Protein AF-A0A7S0INX7-F1 (afdb_monomer)

pLDDT: mean 72.88, std 11.23, range [47.12, 94.75]

Mean predicted aligned error: 17.01 Å

Sequence (264 aa):
QALLESMQRKNAQLEQRAQLSERQQKRAEEEVGVVSEREVAAQRRLNATLQKCAQASSLSLPPPTKGADLVEQHHILQLNYRHISAELSRKSVAIEGLTVQRDEFEAQLEALRVRLREDQKRYRTDSGRDGGGDAIAERVAHLEVQLASALAECKRMRPIAESEAAHVVRMAVSTAVQMGAMRAVLVQSVRDAAAEKRRACEFESARAAHHAELVAERHERLQVLQQLERKSNDTRDAVRHEVARRKLADESQAAAAAAAEAAA

Structure (mmCIF, N/CA/C/O backbone):
data_AF-A0A7S0INX7-F1
#
_entry.id   AF-A0A7S0INX7-F1
#
loop_
_atom_site.group_PDB
_atom_site.id
_atom_site.type_symbol
_atom_site.label_atom_id
_atom_site.label_alt_id
_atom_site.label_comp_id
_atom_site.label_asym_id
_atom_site.label_entity_id
_atom_site.label_seq_id
_atom_site.pdbx_PDB_ins_code
_atom_site.Cartn_x
_atom_site.Cartn_y
_atom_site.Cartn_z
_atom_site.occupancy
_atom_site.B_iso_or_equiv
_atom_site.auth_seq_id
_atom_site.auth_comp_id
_atom_site.auth_asym_id
_atom_site.auth_atom_id
_atom_site.pdbx_PDB_model_num
ATOM 1 N N . GLN A 1 1 ? 38.146 0.481 -71.778 1.00 71.00 1 GLN A N 1
ATOM 2 C CA . GLN A 1 1 ? 36.940 1.301 -71.516 1.00 71.00 1 GLN A CA 1
ATOM 3 C C . GLN A 1 1 ? 35.882 0.528 -70.727 1.00 71.00 1 GLN A C 1
ATOM 5 O O . GLN A 1 1 ? 35.618 0.936 -69.607 1.00 71.00 1 GLN A O 1
ATOM 10 N N . ALA A 1 2 ? 35.398 -0.635 -71.185 1.00 77.94 2 ALA A N 1
ATOM 11 C CA . ALA A 1 2 ? 34.394 -1.439 -70.458 1.00 77.94 2 ALA A CA 1
ATOM 12 C C . ALA A 1 2 ? 34.754 -1.810 -68.996 1.00 77.94 2 ALA A C 1
ATOM 14 O O . ALA A 1 2 ? 33.900 -1.768 -68.113 1.00 77.94 2 ALA A O 1
ATOM 15 N N . LEU A 1 3 ? 36.026 -2.124 -68.709 1.00 74.81 3 LEU A N 1
ATOM 16 C CA . LEU A 1 3 ? 36.494 -2.398 -67.339 1.00 74.81 3 LEU A CA 1
ATOM 17 C C . LEU A 1 3 ? 36.361 -1.166 -66.424 1.00 74.81 3 LEU A C 1
ATOM 19 O O . LEU A 1 3 ? 35.972 -1.277 -65.266 1.00 74.81 3 LEU A O 1
ATOM 23 N N . LEU A 1 4 ? 36.652 0.013 -66.970 1.00 78.00 4 LEU A N 1
ATOM 24 C CA . LEU A 1 4 ? 36.682 1.282 -66.247 1.00 78.00 4 LEU A CA 1
ATOM 25 C C . LEU A 1 4 ? 35.256 1.747 -65.918 1.00 78.00 4 LEU A C 1
ATOM 27 O O . LEU A 1 4 ? 34.976 2.124 -64.786 1.00 78.00 4 LEU A O 1
ATOM 31 N N . GLU A 1 5 ? 34.326 1.584 -66.860 1.00 81.94 5 GLU A N 1
ATOM 32 C CA . GLU A 1 5 ? 32.891 1.807 -66.638 1.00 81.94 5 GLU A CA 1
ATOM 33 C C . GLU A 1 5 ? 32.297 0.809 -65.631 1.00 81.94 5 GLU A C 1
ATOM 35 O O . GLU A 1 5 ? 31.490 1.182 -64.778 1.00 81.94 5 GLU 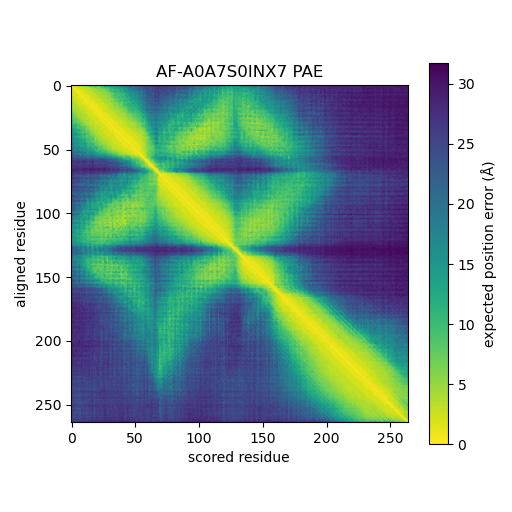A O 1
ATOM 40 N N . SER A 1 6 ? 32.720 -0.461 -65.676 1.00 79.50 6 SER A N 1
ATOM 41 C CA . SER A 1 6 ? 32.304 -1.458 -64.685 1.00 79.50 6 SER A CA 1
ATOM 42 C C . SER A 1 6 ? 32.816 -1.128 -63.282 1.00 79.50 6 SER A C 1
ATOM 44 O O . SER A 1 6 ? 32.097 -1.377 -62.313 1.00 79.50 6 SER A O 1
ATOM 46 N N . MET A 1 7 ? 34.035 -0.601 -63.153 1.00 72.38 7 MET A N 1
ATOM 47 C CA . MET A 1 7 ? 34.587 -0.169 -61.867 1.00 72.38 7 MET A CA 1
ATOM 48 C C . MET A 1 7 ? 33.880 1.080 -61.342 1.00 72.38 7 MET A C 1
ATOM 50 O O . MET A 1 7 ? 33.516 1.119 -60.172 1.00 72.38 7 MET A O 1
ATOM 54 N N . GLN A 1 8 ? 33.601 2.060 -62.203 1.00 78.00 8 GLN A N 1
ATOM 55 C CA . GLN A 1 8 ? 32.864 3.269 -61.823 1.00 78.00 8 GLN A CA 1
ATOM 56 C C . GLN A 1 8 ? 31.450 2.951 -61.319 1.00 78.00 8 GLN A C 1
ATOM 58 O O . GLN A 1 8 ? 31.030 3.480 -60.293 1.00 78.00 8 GLN A O 1
ATOM 63 N N . ARG A 1 9 ? 30.734 2.027 -61.976 1.00 79.19 9 ARG A N 1
ATOM 64 C CA . ARG A 1 9 ? 29.412 1.571 -61.508 1.00 79.19 9 ARG A CA 1
ATOM 65 C C . ARG A 1 9 ? 29.485 0.853 -60.160 1.00 79.19 9 ARG A C 1
ATOM 67 O O . ARG A 1 9 ? 28.616 1.067 -59.321 1.00 79.19 9 ARG A O 1
ATOM 74 N N . LYS A 1 10 ? 30.512 0.025 -59.938 1.00 75.19 10 LYS A N 1
ATOM 75 C CA . LYS A 1 10 ? 30.724 -0.652 -58.649 1.00 75.19 10 LYS A CA 1
ATOM 76 C C . LYS A 1 10 ? 31.057 0.336 -57.531 1.00 75.19 10 LYS A C 1
ATOM 78 O O . LYS A 1 10 ? 30.465 0.233 -56.464 1.00 75.19 10 LYS A O 1
ATOM 83 N N . ASN A 1 11 ? 31.916 1.323 -57.783 1.00 74.25 11 ASN A N 1
ATOM 84 C CA . ASN A 1 11 ? 32.237 2.357 -56.795 1.00 74.25 11 ASN A CA 1
ATOM 85 C C . ASN A 1 11 ? 31.008 3.189 -56.420 1.00 74.25 11 ASN A C 1
ATOM 87 O O . ASN A 1 11 ? 30.735 3.348 -55.236 1.00 74.25 11 ASN A O 1
ATOM 91 N N . ALA A 1 12 ? 30.204 3.616 -57.397 1.00 76.38 12 ALA A N 1
ATOM 92 C CA . ALA A 1 12 ? 28.965 4.346 -57.121 1.00 76.38 12 ALA A CA 1
ATOM 93 C C . ALA A 1 12 ? 27.967 3.517 -56.284 1.00 76.38 12 ALA A C 1
ATOM 95 O O . ALA A 1 12 ? 27.308 4.039 -55.386 1.00 76.38 12 ALA A O 1
ATOM 96 N N . GLN A 1 13 ? 27.878 2.204 -56.534 1.00 74.69 13 GLN A N 1
ATOM 97 C CA . GLN A 1 13 ? 27.057 1.294 -55.727 1.00 74.69 13 GLN A CA 1
ATOM 98 C C . GLN A 1 13 ? 27.593 1.128 -54.297 1.00 74.69 13 GLN A C 1
ATOM 100 O O . GLN A 1 13 ? 26.799 1.061 -53.356 1.00 74.69 13 GLN A O 1
ATOM 105 N N . LEU A 1 14 ? 28.914 1.064 -54.115 1.00 71.06 14 LEU A N 1
ATOM 106 C CA . LEU A 1 14 ? 29.549 0.986 -52.796 1.00 71.06 14 LEU A CA 1
ATOM 107 C C . LEU A 1 14 ? 29.365 2.287 -52.003 1.00 71.06 14 LEU A C 1
ATOM 109 O O . LEU A 1 14 ? 28.998 2.231 -50.832 1.00 71.06 14 LEU A O 1
ATOM 113 N N . GLU A 1 15 ? 29.519 3.445 -52.645 1.00 73.31 15 GLU A N 1
ATOM 114 C CA . GLU A 1 15 ? 29.267 4.757 -52.039 1.00 73.31 15 GLU A CA 1
ATOM 115 C C . GLU A 1 15 ? 27.806 4.908 -51.604 1.00 73.31 15 GLU A C 1
ATOM 117 O O . GLU A 1 15 ? 27.528 5.319 -50.476 1.00 73.31 15 GLU A O 1
ATOM 122 N N . GLN A 1 16 ? 26.855 4.504 -52.452 1.00 75.44 16 GLN A N 1
ATOM 123 C CA . GLN A 1 16 ? 25.434 4.532 -52.106 1.00 75.44 16 GLN A CA 1
ATOM 124 C C . GLN A 1 16 ? 25.118 3.614 -50.912 1.00 75.44 16 GLN A C 1
ATOM 126 O O . GLN A 1 16 ? 24.343 3.986 -50.028 1.00 75.44 16 GLN A O 1
ATOM 131 N N . ARG A 1 17 ? 25.730 2.423 -50.850 1.00 69.19 17 ARG A N 1
ATOM 132 C CA . ARG A 1 17 ? 25.579 1.491 -49.719 1.00 69.19 17 ARG A CA 1
ATOM 133 C C . ARG A 1 17 ? 26.189 2.042 -48.431 1.00 69.19 17 ARG A C 1
ATOM 135 O O . ARG A 1 17 ? 25.549 1.945 -47.385 1.00 69.19 17 ARG A O 1
ATOM 142 N N . ALA A 1 18 ? 27.366 2.659 -48.507 1.00 68.38 18 ALA A N 1
ATOM 143 C CA . ALA A 1 18 ? 28.019 3.293 -47.365 1.00 68.38 18 ALA A CA 1
ATOM 144 C C . ALA A 1 18 ? 27.163 4.434 -46.791 1.00 68.38 18 ALA A C 1
ATOM 146 O O . ALA A 1 18 ? 26.929 4.479 -45.586 1.00 68.38 18 ALA A O 1
ATOM 147 N N . GLN A 1 19 ? 26.595 5.289 -47.648 1.00 73.31 19 GLN A N 1
ATOM 148 C CA . GLN A 1 19 ? 25.714 6.381 -47.215 1.00 73.31 19 GLN A CA 1
ATOM 149 C C . GLN A 1 19 ? 24.422 5.883 -46.551 1.00 73.31 19 GLN A C 1
ATOM 151 O O . GLN A 1 19 ? 23.955 6.471 -45.573 1.00 73.31 19 GLN A O 1
ATOM 156 N N . LEU A 1 20 ? 23.817 4.807 -47.066 1.00 73.44 20 LEU A N 1
ATOM 157 C CA . LEU A 1 20 ? 22.627 4.207 -46.455 1.00 73.44 20 LEU A CA 1
ATOM 158 C C . LEU A 1 20 ? 22.948 3.576 -45.095 1.00 73.44 20 LEU A C 1
ATOM 160 O O . LEU A 1 20 ? 22.188 3.779 -44.149 1.00 73.44 20 LEU A O 1
ATOM 164 N N . SER A 1 21 ? 24.086 2.886 -44.989 1.00 66.69 21 SER A N 1
ATOM 165 C CA . SER A 1 21 ? 24.589 2.328 -43.730 1.00 66.69 21 SER A CA 1
ATOM 166 C C . SER A 1 21 ? 24.827 3.415 -42.688 1.00 66.69 21 SER A C 1
ATOM 168 O O . SER A 1 21 ? 24.361 3.303 -41.560 1.00 66.69 21 SER A O 1
ATOM 170 N N . GLU A 1 22 ? 25.493 4.506 -43.068 1.00 68.88 22 GLU A N 1
ATOM 171 C CA . GLU A 1 22 ? 25.785 5.611 -42.156 1.00 68.88 22 GLU A CA 1
ATOM 172 C C . GLU A 1 22 ? 24.499 6.278 -41.639 1.00 68.88 22 GLU A C 1
ATOM 174 O O . GLU A 1 22 ? 24.391 6.618 -40.462 1.00 68.88 22 GLU A O 1
ATOM 179 N N . ARG A 1 23 ? 23.480 6.419 -42.499 1.00 75.69 23 ARG A N 1
ATOM 180 C CA . ARG A 1 23 ? 22.162 6.942 -42.102 1.00 75.69 23 ARG A CA 1
ATOM 181 C C . ARG A 1 23 ? 21.414 6.000 -41.163 1.00 75.69 23 ARG A C 1
ATOM 183 O O . ARG A 1 23 ? 20.772 6.474 -40.231 1.00 75.69 23 ARG A O 1
ATOM 190 N N . GLN A 1 24 ? 21.455 4.692 -41.412 1.00 70.50 24 GLN A N 1
ATOM 191 C CA . GLN A 1 24 ? 20.821 3.699 -40.538 1.00 70.50 24 GLN A CA 1
ATOM 192 C C . GLN A 1 24 ? 21.513 3.637 -39.174 1.00 70.50 24 GLN A C 1
ATOM 194 O O . GLN A 1 24 ? 20.839 3.566 -38.151 1.00 70.50 24 GLN A O 1
ATOM 199 N N . GLN A 1 25 ? 22.837 3.762 -39.154 1.00 66.50 25 GLN A N 1
ATOM 200 C CA . GLN A 1 25 ? 23.627 3.760 -37.931 1.00 66.50 25 GLN A CA 1
ATOM 201 C C . GLN A 1 25 ? 23.420 5.029 -37.098 1.00 66.50 25 GLN A C 1
ATOM 203 O O . GLN A 1 25 ? 23.188 4.916 -35.903 1.00 66.50 25 GLN A O 1
ATOM 208 N N . LYS A 1 26 ? 23.386 6.220 -37.716 1.00 72.56 26 LYS A N 1
ATOM 209 C CA . LYS A 1 26 ? 23.029 7.477 -37.024 1.00 72.56 26 LYS A CA 1
ATOM 210 C C . LYS A 1 26 ? 21.642 7.411 -36.378 1.00 72.56 26 LYS A C 1
ATOM 212 O O . LYS A 1 26 ? 21.471 7.837 -35.244 1.00 72.56 26 LYS A O 1
ATOM 217 N N . ARG A 1 27 ? 20.665 6.809 -37.065 1.00 74.12 27 ARG A N 1
ATOM 218 C CA . ARG A 1 27 ? 19.327 6.580 -36.493 1.00 74.12 27 ARG A CA 1
ATOM 219 C C . ARG A 1 27 ? 19.364 5.630 -35.297 1.00 74.12 27 ARG A C 1
ATOM 221 O O . ARG A 1 27 ? 18.661 5.873 -34.328 1.00 74.12 27 ARG A O 1
ATOM 228 N N . ALA A 1 28 ? 20.184 4.580 -35.349 1.00 66.06 28 ALA A N 1
ATOM 229 C CA . ALA A 1 28 ? 20.361 3.665 -34.224 1.00 66.06 28 ALA A CA 1
ATOM 230 C C . ALA A 1 28 ? 21.081 4.334 -33.035 1.00 66.06 28 ALA A C 1
ATOM 232 O O . ALA A 1 28 ? 20.691 4.104 -31.896 1.00 66.06 28 ALA A O 1
ATOM 233 N N . GLU A 1 29 ? 22.082 5.189 -33.289 1.00 67.00 29 GLU A N 1
ATOM 234 C CA . GLU A 1 29 ? 22.748 6.023 -32.270 1.00 67.00 29 GLU A CA 1
ATOM 235 C C . GLU A 1 29 ? 21.728 6.927 -31.550 1.00 67.00 29 GLU A C 1
ATOM 237 O O . GLU A 1 29 ? 21.664 6.939 -30.319 1.00 67.00 29 GLU A O 1
ATOM 242 N N . GLU A 1 30 ? 20.880 7.625 -32.310 1.00 74.38 30 GLU A N 1
ATOM 243 C CA . GLU A 1 30 ? 19.810 8.478 -31.775 1.00 74.38 30 GLU A CA 1
ATOM 244 C C . GLU A 1 30 ? 18.761 7.672 -30.986 1.00 74.38 30 GLU A C 1
ATOM 246 O O . GLU A 1 30 ? 18.362 8.073 -29.893 1.00 74.38 30 GLU A O 1
ATOM 251 N N . GLU A 1 31 ? 18.331 6.518 -31.503 1.00 72.50 31 GLU A N 1
ATOM 252 C CA . GLU A 1 31 ? 17.320 5.665 -30.868 1.00 72.50 31 GLU A CA 1
ATOM 253 C C . GLU A 1 31 ? 17.818 5.076 -29.538 1.00 72.50 31 GLU A C 1
ATOM 255 O O . GLU A 1 31 ? 17.106 5.128 -28.533 1.00 72.50 31 GLU A O 1
ATOM 260 N N . VAL A 1 32 ? 19.067 4.598 -29.493 1.00 71.31 32 VAL A N 1
ATOM 261 C CA . VAL A 1 32 ? 19.701 4.107 -28.258 1.00 71.31 32 VAL A CA 1
ATOM 262 C C . VAL A 1 32 ? 19.826 5.225 -27.227 1.00 71.31 32 VAL A C 1
ATOM 264 O O . VAL A 1 32 ? 19.484 5.011 -26.062 1.00 71.31 32 VAL A O 1
ATOM 267 N N . GLY A 1 33 ? 20.259 6.421 -27.642 1.00 69.25 33 GLY A N 1
ATOM 268 C CA . GLY A 1 33 ? 20.351 7.582 -26.755 1.00 69.25 33 GLY A CA 1
ATOM 269 C C . GLY A 1 33 ? 19.004 7.932 -26.120 1.00 69.25 33 GLY A C 1
ATOM 270 O O . GLY A 1 33 ? 18.897 8.022 -24.897 1.00 69.25 33 GLY A O 1
ATOM 271 N N . VAL A 1 34 ? 17.947 8.026 -26.933 1.00 76.81 34 VAL A N 1
ATOM 272 C CA . VAL A 1 34 ? 16.595 8.369 -26.462 1.00 76.81 34 VAL A CA 1
ATOM 273 C C . VAL A 1 34 ? 16.029 7.315 -25.506 1.00 76.81 34 VAL A C 1
ATOM 275 O O . VAL A 1 34 ? 15.436 7.672 -24.486 1.00 76.81 34 VAL A O 1
ATOM 278 N N . VAL A 1 35 ? 16.178 6.021 -25.809 1.00 68.25 35 VAL A N 1
ATOM 279 C CA . VAL A 1 35 ? 15.659 4.945 -24.942 1.00 68.25 35 VAL A CA 1
ATOM 280 C C . VAL A 1 35 ? 16.455 4.870 -23.636 1.00 68.25 35 VAL A C 1
ATOM 282 O O . VAL A 1 35 ? 15.857 4.750 -22.567 1.00 68.25 35 VAL A O 1
ATOM 285 N N . SER A 1 36 ? 17.779 5.032 -23.698 1.00 69.56 36 SER A N 1
ATOM 286 C CA . SER A 1 36 ? 18.646 5.069 -22.515 1.00 69.56 36 SER A CA 1
ATOM 287 C C . SER A 1 36 ? 18.288 6.229 -21.581 1.00 69.56 36 SER A C 1
ATOM 289 O O . SER A 1 36 ? 18.169 6.037 -20.373 1.00 69.56 36 SER A O 1
ATOM 291 N N . GLU A 1 37 ? 18.074 7.436 -22.109 1.00 74.44 37 GLU A N 1
ATOM 292 C CA . GLU A 1 37 ? 17.673 8.592 -21.297 1.00 74.44 37 GLU A CA 1
ATOM 293 C C . GLU A 1 37 ? 16.310 8.388 -20.623 1.00 74.44 37 GLU A C 1
ATOM 295 O O . GLU A 1 37 ? 16.117 8.769 -19.464 1.00 74.44 37 GLU A O 1
ATOM 300 N N . ARG A 1 38 ? 15.359 7.768 -21.334 1.00 74.25 38 ARG A N 1
ATOM 301 C CA . ARG A 1 38 ? 14.017 7.475 -20.811 1.00 74.25 38 ARG A CA 1
ATOM 302 C C . ARG A 1 38 ? 14.040 6.434 -19.701 1.00 74.25 38 ARG A C 1
ATOM 304 O O . ARG A 1 38 ? 13.359 6.637 -18.697 1.00 74.25 38 ARG A O 1
ATOM 311 N N . GLU A 1 39 ? 14.830 5.375 -19.851 1.00 73.06 39 GLU A N 1
ATOM 312 C CA . GLU A 1 39 ? 15.013 4.361 -18.809 1.00 73.06 39 GLU A CA 1
ATOM 313 C C . GLU A 1 39 ? 15.623 4.991 -17.556 1.00 73.06 39 GLU A C 1
ATOM 315 O O . GLU A 1 39 ? 15.028 4.918 -16.480 1.00 73.06 39 GLU A O 1
ATOM 320 N N . VAL A 1 40 ? 16.730 5.727 -17.710 1.00 71.56 40 VAL A N 1
ATOM 321 C CA . VAL A 1 40 ? 17.418 6.366 -16.582 1.00 71.56 40 VAL A CA 1
ATOM 322 C C . VAL A 1 40 ? 16.483 7.350 -15.877 1.00 71.56 40 VAL A C 1
ATOM 324 O O . VAL A 1 40 ? 16.450 7.423 -14.645 1.00 71.56 40 VAL A O 1
ATOM 327 N N . ALA A 1 41 ? 15.676 8.101 -16.631 1.00 73.94 41 ALA A N 1
ATOM 328 C CA . ALA A 1 41 ? 14.665 8.989 -16.068 1.00 73.94 41 ALA A CA 1
ATOM 329 C C . ALA A 1 41 ? 13.555 8.226 -15.320 1.00 73.94 41 ALA A C 1
ATOM 331 O O . ALA A 1 41 ? 13.157 8.658 -14.233 1.00 73.94 41 ALA A O 1
ATOM 332 N N . ALA A 1 42 ? 13.065 7.105 -15.858 1.00 69.81 42 ALA A N 1
ATOM 333 C CA . ALA A 1 42 ? 12.071 6.252 -15.205 1.00 69.81 42 ALA A CA 1
ATOM 334 C C . ALA A 1 42 ? 12.624 5.643 -13.907 1.00 69.81 42 ALA A C 1
ATOM 336 O O . ALA A 1 42 ? 11.985 5.746 -12.857 1.00 69.81 42 ALA A O 1
ATOM 337 N N . GLN A 1 43 ? 13.854 5.131 -13.933 1.00 72.69 43 GLN A N 1
ATOM 338 C CA . GLN A 1 43 ? 14.529 4.564 -12.770 1.00 72.69 43 GLN A CA 1
ATOM 339 C C . GLN A 1 43 ? 14.812 5.622 -11.689 1.00 72.69 43 GLN A C 1
ATOM 341 O O . GLN A 1 43 ? 14.617 5.369 -10.498 1.00 72.69 43 GLN A O 1
ATOM 346 N N . ARG A 1 44 ? 15.202 6.848 -12.070 1.00 76.19 44 ARG A N 1
ATOM 347 C CA . ARG A 1 44 ? 15.344 7.973 -11.124 1.00 76.19 44 ARG A CA 1
ATOM 348 C C . ARG A 1 44 ? 14.013 8.342 -10.469 1.00 76.19 44 ARG A C 1
ATOM 350 O O . ARG A 1 44 ? 13.976 8.590 -9.264 1.00 76.19 44 ARG A O 1
ATOM 357 N N . ARG A 1 45 ? 12.915 8.366 -11.233 1.00 78.00 45 ARG A N 1
ATOM 358 C CA . ARG A 1 45 ? 11.563 8.620 -10.699 1.00 78.00 45 ARG A CA 1
ATOM 359 C C . ARG A 1 45 ? 11.108 7.511 -9.756 1.00 78.00 45 ARG A C 1
ATOM 361 O O . ARG A 1 45 ? 10.511 7.821 -8.725 1.00 78.00 45 ARG A O 1
ATOM 368 N N . LEU A 1 46 ? 11.414 6.254 -10.078 1.00 71.81 46 LEU A N 1
ATOM 369 C CA . LEU A 1 46 ? 11.145 5.105 -9.216 1.00 71.81 46 LEU A CA 1
ATOM 370 C C . LEU A 1 46 ? 11.869 5.254 -7.874 1.00 71.81 46 LEU A C 1
ATOM 372 O O . LEU A 1 46 ? 11.211 5.277 -6.837 1.00 71.81 46 LEU A O 1
ATOM 376 N N . ASN A 1 47 ? 13.183 5.489 -7.891 1.00 70.69 47 ASN A N 1
ATOM 377 C CA . ASN A 1 47 ? 13.975 5.684 -6.671 1.00 70.69 47 ASN A CA 1
ATOM 378 C C . ASN A 1 47 ? 13.496 6.895 -5.854 1.00 70.69 47 ASN A C 1
ATOM 380 O O . ASN A 1 47 ? 13.325 6.801 -4.645 1.00 70.69 47 ASN A O 1
ATOM 384 N N . ALA A 1 48 ? 13.199 8.031 -6.493 1.00 74.81 48 ALA A N 1
ATOM 385 C CA . ALA A 1 48 ? 12.666 9.197 -5.785 1.00 74.81 48 ALA A CA 1
ATOM 386 C C . ALA A 1 48 ? 11.291 8.919 -5.146 1.00 74.81 48 ALA A C 1
ATOM 388 O O . ALA A 1 48 ? 10.974 9.443 -4.076 1.00 74.81 48 ALA A O 1
ATOM 389 N N . THR A 1 49 ? 10.457 8.104 -5.796 1.00 71.31 49 THR A N 1
ATOM 390 C CA . THR A 1 49 ? 9.154 7.691 -5.257 1.00 71.31 49 THR A CA 1
ATOM 391 C C . THR A 1 49 ? 9.342 6.772 -4.059 1.00 71.31 49 THR A C 1
ATOM 393 O O . THR A 1 49 ? 8.716 6.997 -3.024 1.00 71.31 49 THR A O 1
ATOM 396 N N . LEU A 1 50 ? 10.243 5.799 -4.158 1.00 66.19 50 LEU A N 1
ATOM 397 C CA . LEU A 1 50 ? 10.572 4.870 -3.083 1.00 66.19 50 LEU A CA 1
ATOM 398 C C . LEU A 1 50 ? 11.189 5.577 -1.865 1.00 66.19 50 LEU A C 1
ATOM 400 O O . LEU A 1 50 ? 10.712 5.373 -0.748 1.00 66.19 50 LEU A O 1
ATOM 404 N N . GLN A 1 51 ? 12.105 6.527 -2.064 1.00 67.25 51 GLN A N 1
ATOM 405 C CA . GLN A 1 51 ? 12.630 7.378 -0.989 1.00 67.25 51 GLN A CA 1
ATOM 406 C C . GLN A 1 51 ? 11.540 8.199 -0.295 1.00 67.25 51 GLN A C 1
ATOM 408 O O . GLN A 1 51 ? 11.512 8.285 0.932 1.00 67.25 51 GLN A O 1
ATOM 413 N N . LYS A 1 52 ? 10.594 8.773 -1.049 1.00 66.94 52 LYS A N 1
ATOM 414 C CA . LYS A 1 52 ? 9.437 9.471 -0.461 1.00 66.94 52 LYS A CA 1
ATOM 415 C C . LYS A 1 52 ? 8.538 8.520 0.328 1.00 66.94 52 LYS A C 1
ATOM 417 O O . LYS A 1 52 ? 7.946 8.941 1.319 1.00 66.94 52 LYS A O 1
ATOM 422 N N . CYS A 1 53 ? 8.418 7.260 -0.091 1.00 63.25 53 CYS A N 1
ATOM 423 C CA . CYS A 1 53 ? 7.708 6.240 0.682 1.00 63.25 53 CYS A CA 1
ATOM 424 C C . CYS A 1 53 ? 8.444 5.938 1.993 1.00 63.25 53 CYS A C 1
ATOM 426 O O . CYS A 1 53 ? 7.812 5.922 3.046 1.00 63.25 53 CYS A O 1
ATOM 428 N N . ALA A 1 54 ? 9.770 5.780 1.948 1.00 60.31 54 ALA A N 1
ATOM 429 C CA . ALA A 1 54 ? 10.598 5.558 3.131 1.00 60.31 54 ALA A CA 1
ATOM 430 C C . ALA A 1 54 ? 10.540 6.749 4.112 1.00 60.31 54 ALA A C 1
ATOM 432 O O . ALA A 1 54 ? 10.345 6.562 5.310 1.00 60.31 54 ALA A O 1
ATOM 433 N N . GLN A 1 55 ? 10.598 7.990 3.626 1.00 62.94 55 GLN A N 1
ATOM 434 C CA . GLN A 1 55 ? 10.469 9.182 4.474 1.00 62.94 55 GLN A CA 1
ATOM 435 C C . GLN A 1 55 ? 9.075 9.307 5.094 1.00 62.94 55 GLN A C 1
ATOM 437 O O . GLN A 1 55 ? 8.956 9.539 6.297 1.00 62.94 55 GLN A O 1
ATOM 442 N N . ALA A 1 56 ? 8.016 9.085 4.311 1.00 57.00 56 ALA A N 1
ATOM 443 C CA . ALA A 1 56 ? 6.653 9.066 4.837 1.00 57.00 56 ALA A CA 1
ATOM 444 C C . ALA A 1 56 ? 6.459 7.968 5.896 1.00 57.00 56 ALA A C 1
ATOM 446 O O . ALA A 1 56 ? 5.670 8.135 6.818 1.00 57.00 56 ALA A O 1
ATOM 447 N N . SER A 1 57 ? 7.215 6.872 5.796 1.00 52.06 57 SER A N 1
ATOM 448 C CA . SER A 1 57 ? 7.187 5.780 6.768 1.00 52.06 57 SER A CA 1
ATOM 449 C C . SER A 1 57 ? 7.893 6.101 8.094 1.00 52.06 57 SER A C 1
ATOM 451 O O . SER A 1 57 ? 7.599 5.480 9.110 1.00 52.06 57 SER A O 1
ATOM 453 N N . SER A 1 58 ? 8.760 7.119 8.111 1.00 52.03 58 SER A N 1
ATOM 454 C CA . SER A 1 58 ? 9.425 7.617 9.325 1.00 52.03 58 SER A CA 1
ATOM 455 C C . SER A 1 58 ? 8.605 8.653 10.108 1.00 52.03 58 SER A C 1
ATOM 457 O O . SER A 1 58 ? 8.967 9.005 11.230 1.00 52.03 58 SER A O 1
ATOM 459 N N . LEU A 1 59 ? 7.487 9.130 9.544 1.00 51.78 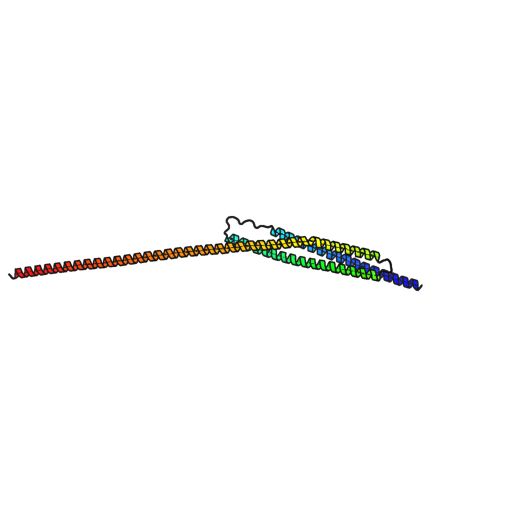59 LEU A N 1
ATOM 460 C CA . LEU A 1 59 ? 6.554 10.018 10.236 1.00 51.78 59 LEU A CA 1
ATOM 461 C C . LEU A 1 59 ? 5.791 9.220 11.300 1.00 51.78 59 LEU A C 1
ATOM 463 O O . LEU A 1 59 ? 4.727 8.658 11.042 1.00 51.78 59 LEU A O 1
ATOM 467 N N . SER A 1 60 ? 6.335 9.166 12.517 1.00 51.78 60 SER A N 1
ATOM 468 C CA . SER A 1 60 ? 5.581 8.684 13.671 1.00 51.78 60 SER A CA 1
ATOM 469 C C . SER A 1 60 ? 4.493 9.696 14.011 1.00 51.78 60 SER A C 1
ATOM 471 O O . SER A 1 60 ? 4.774 10.892 14.130 1.00 51.78 60 SER A O 1
ATOM 473 N N . LEU A 1 61 ? 3.267 9.224 14.222 1.00 56.69 61 LEU A N 1
ATOM 474 C CA . LEU A 1 61 ? 2.230 10.067 14.803 1.00 56.69 61 LEU A CA 1
ATOM 475 C C . LEU A 1 61 ? 2.698 10.556 16.185 1.00 56.69 61 LEU A C 1
ATOM 477 O O . LEU A 1 61 ? 3.245 9.752 16.948 1.00 56.69 61 LEU A O 1
ATOM 481 N N . PRO A 1 62 ? 2.508 11.845 16.517 1.00 57.00 62 PRO A N 1
ATOM 482 C CA . PRO A 1 62 ? 2.794 12.330 17.857 1.00 57.00 62 PRO A CA 1
ATOM 483 C C . PRO A 1 62 ? 1.989 11.509 18.878 1.00 57.00 62 PRO A C 1
ATOM 485 O O . PRO A 1 62 ? 0.857 11.106 18.582 1.00 57.00 62 PRO A O 1
ATOM 488 N N . PRO A 1 63 ? 2.561 11.229 20.063 1.00 56.34 63 PRO A N 1
ATOM 489 C CA . PRO A 1 63 ? 1.866 10.466 21.088 1.00 56.34 63 PRO A CA 1
ATOM 490 C C . PRO A 1 63 ? 0.540 11.155 21.444 1.00 56.34 63 PRO A C 1
ATOM 492 O O . PRO A 1 63 ? 0.479 12.390 21.439 1.00 56.34 63 PRO A O 1
ATOM 495 N N . PRO A 1 64 ? -0.522 10.385 21.749 1.00 58.16 64 PRO A N 1
ATOM 496 C CA . PRO A 1 64 ? -1.812 10.961 22.093 1.00 58.16 64 PRO A CA 1
ATOM 497 C C . PRO A 1 64 ? -1.657 11.905 23.288 1.00 58.16 64 PRO A C 1
ATOM 499 O O . PRO A 1 64 ? -1.007 11.583 24.288 1.00 58.16 64 PRO A O 1
ATOM 502 N N . THR A 1 65 ? -2.232 13.100 23.170 1.00 57.66 65 THR A N 1
ATOM 503 C CA . THR A 1 65 ? -2.214 14.107 24.227 1.00 57.66 65 THR A CA 1
ATOM 504 C C . THR A 1 65 ? -2.977 13.583 25.445 1.00 57.66 65 THR A C 1
ATOM 506 O O . THR A 1 65 ? -4.101 13.088 25.339 1.00 57.66 65 THR A O 1
ATOM 509 N N . LYS A 1 66 ? -2.359 13.676 26.630 1.00 47.12 66 LYS A N 1
ATOM 510 C CA . LYS A 1 66 ? -3.013 13.351 27.907 1.00 47.12 66 LYS A CA 1
ATOM 511 C C . LYS A 1 66 ? -4.239 14.258 28.070 1.00 47.12 66 LYS A C 1
ATOM 513 O O . LYS A 1 66 ? -4.070 15.450 28.303 1.00 47.12 66 LYS A O 1
ATOM 518 N N . GLY A 1 67 ? -5.442 13.703 27.928 1.00 55.28 67 GLY A N 1
ATOM 519 C CA . GLY A 1 67 ? -6.704 14.427 28.135 1.00 55.28 67 GLY A CA 1
ATOM 520 C C . GLY A 1 67 ? -7.806 14.161 27.106 1.00 55.28 67 GLY A C 1
ATOM 521 O O . GLY A 1 67 ? -8.954 14.462 27.405 1.00 55.28 67 GLY A O 1
ATOM 522 N N . ALA A 1 68 ? -7.499 13.585 25.938 1.00 57.47 68 ALA A N 1
ATOM 523 C CA . ALA A 1 68 ? -8.529 13.195 24.968 1.00 57.47 68 ALA A CA 1
ATOM 524 C C . ALA A 1 68 ? -9.210 11.879 25.381 1.00 57.47 68 ALA A C 1
ATOM 526 O O . ALA A 1 68 ? -8.517 10.942 25.794 1.00 57.47 68 ALA A O 1
ATOM 527 N N . ASP A 1 69 ? -10.536 11.805 25.236 1.00 73.75 69 ASP A N 1
ATOM 528 C CA . ASP A 1 69 ? -11.313 10.583 25.468 1.00 73.75 69 ASP A CA 1
ATOM 529 C C . ASP A 1 69 ? -10.780 9.442 24.576 1.00 73.75 69 ASP A C 1
ATOM 531 O O . ASP A 1 69 ? -10.360 9.657 23.435 1.00 73.75 69 ASP A O 1
ATOM 535 N N . LEU A 1 70 ? -10.792 8.206 25.082 1.00 67.69 70 LEU A N 1
ATOM 536 C CA . LEU A 1 70 ? -10.377 7.003 24.348 1.00 67.69 70 LEU A CA 1
ATOM 537 C C . LEU A 1 70 ? -11.117 6.877 23.007 1.00 67.69 70 LEU A C 1
ATOM 539 O O . LEU A 1 70 ? -10.550 6.396 22.023 1.00 67.69 70 LEU A O 1
ATOM 543 N N . VAL A 1 71 ? -12.367 7.345 22.956 1.00 67.25 71 VAL A N 1
ATOM 544 C CA . VAL A 1 71 ? -13.190 7.380 21.742 1.00 67.25 71 VAL A CA 1
ATOM 545 C C . VAL A 1 71 ? -12.643 8.375 20.712 1.00 67.25 71 VAL A C 1
ATOM 547 O O . VAL A 1 71 ? -12.511 8.024 19.537 1.00 67.25 71 VAL A O 1
ATOM 550 N N . GLU A 1 72 ? -12.260 9.583 21.132 1.00 69.12 72 GLU A N 1
ATOM 551 C CA . GLU A 1 72 ? -11.647 10.589 20.253 1.00 69.12 72 GLU A CA 1
ATOM 552 C C . GLU A 1 72 ? -10.283 10.130 19.735 1.00 69.12 72 GLU A C 1
ATOM 554 O O . GLU A 1 72 ? -10.012 10.218 18.534 1.00 69.12 72 GLU A O 1
ATOM 559 N N . GLN A 1 73 ? -9.445 9.563 20.608 1.00 67.31 73 GLN A N 1
ATOM 560 C CA . GLN A 1 73 ? -8.148 9.012 20.208 1.00 67.31 73 GLN A CA 1
ATOM 561 C C . GLN A 1 73 ? -8.315 7.888 19.179 1.00 67.31 73 GLN A C 1
ATOM 563 O O . GLN A 1 73 ? -7.584 7.837 18.187 1.00 67.31 73 GLN A O 1
ATOM 568 N N . HIS A 1 74 ? -9.312 7.017 19.366 1.00 68.31 74 HIS A N 1
ATOM 569 C CA . HIS A 1 74 ? -9.632 5.966 18.406 1.00 68.31 74 HIS A CA 1
ATOM 570 C C . HIS A 1 74 ? -10.091 6.532 17.056 1.00 68.31 74 HIS A C 1
ATOM 572 O O . HIS A 1 74 ? -9.662 6.045 16.007 1.00 68.31 74 HIS A O 1
ATOM 578 N N . HIS A 1 75 ? -10.926 7.573 17.065 1.00 71.62 75 HIS A N 1
ATOM 579 C CA . HIS A 1 75 ? -11.413 8.218 15.847 1.00 71.62 75 HIS A CA 1
ATOM 580 C C . HIS A 1 75 ? -10.280 8.871 15.040 1.00 71.62 75 HIS A C 1
ATOM 582 O O . HIS A 1 75 ? -10.158 8.626 13.837 1.00 71.62 75 HIS A O 1
ATOM 588 N N . ILE A 1 76 ? -9.399 9.625 15.706 1.00 67.81 76 ILE A N 1
ATOM 589 C CA . ILE A 1 76 ? -8.223 10.252 15.082 1.00 67.81 76 ILE A CA 1
ATOM 590 C C . ILE A 1 76 ? -7.315 9.187 14.457 1.00 67.81 76 ILE A C 1
ATOM 592 O O . ILE A 1 76 ? -6.880 9.326 13.311 1.00 67.81 76 ILE A O 1
ATOM 596 N N . LEU A 1 77 ? -7.068 8.081 15.163 1.00 68.56 77 LEU A N 1
ATOM 597 C CA . LEU A 1 77 ? -6.241 7.002 14.629 1.00 68.56 77 LEU A CA 1
ATOM 598 C C . LEU A 1 77 ? -6.878 6.311 13.417 1.00 68.56 77 LEU A C 1
ATOM 600 O O . LEU A 1 77 ? -6.171 5.979 12.466 1.00 68.56 77 LEU A O 1
ATOM 604 N N . GLN A 1 78 ? -8.201 6.118 13.408 1.00 68.38 78 GLN A N 1
ATOM 605 C CA . GLN A 1 78 ? -8.900 5.574 12.241 1.00 68.38 78 GLN A CA 1
ATOM 606 C C . GLN A 1 78 ? -8.766 6.480 11.011 1.00 68.38 78 GLN A C 1
ATOM 608 O O . GLN A 1 78 ? -8.564 5.973 9.904 1.00 68.38 78 GLN A O 1
ATOM 613 N N . LEU A 1 79 ? -8.869 7.801 11.187 1.00 71.31 79 LEU A N 1
ATOM 614 C CA . LEU A 1 79 ? -8.684 8.768 10.102 1.00 71.31 79 LEU A CA 1
ATOM 615 C C . LEU A 1 79 ? -7.250 8.732 9.565 1.00 71.31 79 LEU A C 1
ATOM 617 O O . LEU A 1 79 ? -7.055 8.598 8.355 1.00 71.31 79 LEU A O 1
ATOM 621 N N . ASN A 1 80 ? -6.260 8.751 10.459 1.00 66.62 80 ASN A N 1
ATOM 622 C CA . ASN A 1 80 ? -4.849 8.645 10.087 1.00 66.62 80 ASN A CA 1
ATOM 623 C C . ASN A 1 80 ? -4.558 7.336 9.347 1.00 66.62 80 ASN A C 1
ATOM 625 O O . ASN A 1 80 ? -3.879 7.343 8.324 1.00 66.62 80 ASN A O 1
ATOM 629 N N . TYR A 1 81 ? -5.130 6.219 9.800 1.00 69.31 81 TYR A N 1
ATOM 630 C CA . TYR A 1 81 ? -4.998 4.933 9.123 1.00 69.31 81 TYR A CA 1
ATOM 631 C C . TYR A 1 81 ? -5.589 4.956 7.711 1.00 69.31 81 TYR A C 1
ATOM 633 O O . TYR A 1 81 ? -4.930 4.521 6.770 1.00 69.31 81 TYR A O 1
ATOM 641 N N . ARG A 1 82 ? -6.808 5.483 7.534 1.00 69.38 82 ARG A N 1
ATOM 642 C CA . ARG A 1 82 ? -7.425 5.600 6.201 1.00 69.38 82 ARG A CA 1
ATOM 643 C C . ARG A 1 82 ? -6.560 6.439 5.266 1.00 69.38 82 ARG A C 1
ATOM 645 O O . ARG A 1 82 ? -6.360 6.050 4.118 1.00 69.38 82 ARG A O 1
ATOM 652 N N . HIS A 1 83 ? -6.019 7.547 5.769 1.00 71.81 83 HIS A N 1
ATOM 653 C CA . HIS A 1 83 ? -5.122 8.408 5.009 1.00 71.81 83 HIS A CA 1
ATOM 654 C C . HIS A 1 83 ? -3.832 7.676 4.607 1.00 71.81 83 HIS A C 1
ATOM 656 O O . HIS A 1 83 ? -3.495 7.629 3.426 1.00 71.81 83 HIS A O 1
ATOM 662 N N . ILE A 1 84 ? -3.142 7.049 5.566 1.00 67.88 84 ILE A N 1
ATOM 663 C CA . ILE A 1 84 ? -1.904 6.292 5.320 1.00 67.88 84 ILE A CA 1
ATOM 664 C C . ILE A 1 84 ? -2.159 5.131 4.354 1.00 67.88 84 ILE A C 1
ATOM 666 O O . ILE A 1 84 ? -1.387 4.930 3.424 1.00 67.88 84 ILE A O 1
ATOM 670 N N . SER A 1 85 ? -3.261 4.398 4.518 1.00 65.00 85 SER A N 1
ATOM 671 C CA . SER A 1 85 ? -3.631 3.287 3.638 1.00 65.00 85 SER A CA 1
ATOM 672 C C . SER A 1 85 ? -3.897 3.748 2.203 1.00 65.00 85 SER A C 1
ATOM 674 O O . SER A 1 85 ? -3.481 3.074 1.261 1.00 65.00 85 SER A O 1
ATOM 676 N N . ALA A 1 86 ? -4.573 4.886 2.019 1.00 70.62 86 ALA A N 1
ATOM 677 C CA . ALA A 1 86 ? -4.819 5.453 0.696 1.00 70.62 86 ALA A CA 1
ATOM 678 C C . ALA A 1 86 ? -3.519 5.943 0.038 1.00 70.62 86 ALA A C 1
ATOM 680 O O . ALA A 1 86 ? -3.279 5.673 -1.138 1.00 70.62 86 ALA A O 1
ATOM 681 N N . GLU A 1 87 ? -2.650 6.615 0.798 1.00 69.00 87 GLU A N 1
ATOM 682 C CA . GLU A 1 87 ? -1.314 7.016 0.341 1.00 69.00 87 GLU A CA 1
ATOM 683 C C . GLU A 1 87 ? -0.459 5.813 -0.067 1.00 69.00 87 GLU A C 1
ATOM 685 O O . GLU A 1 87 ? 0.170 5.831 -1.125 1.00 69.00 87 GLU A O 1
ATOM 690 N N . LEU A 1 88 ? -0.465 4.748 0.736 1.00 68.00 88 LEU A N 1
ATOM 691 C CA . LEU A 1 88 ? 0.308 3.536 0.479 1.00 68.00 88 LEU A CA 1
ATOM 692 C C . LEU A 1 88 ? -0.192 2.811 -0.772 1.00 68.00 88 LEU A C 1
ATOM 694 O O . LEU A 1 88 ? 0.617 2.403 -1.603 1.00 68.00 88 LEU A O 1
ATOM 698 N N . SER A 1 89 ? -1.512 2.724 -0.958 1.00 70.69 89 SER A N 1
ATOM 699 C CA . SER A 1 89 ? -2.113 2.171 -2.175 1.00 70.69 89 SER A CA 1
ATOM 700 C C . SER A 1 89 ? -1.715 2.973 -3.420 1.00 70.69 89 SER A C 1
ATOM 702 O O . SER A 1 89 ? -1.209 2.393 -4.379 1.00 70.69 89 SER A O 1
ATOM 704 N N . ARG A 1 90 ? -1.830 4.310 -3.384 1.00 72.31 90 ARG A N 1
ATOM 705 C CA . ARG A 1 90 ? -1.416 5.182 -4.501 1.00 72.31 90 ARG A CA 1
ATOM 706 C C . ARG A 1 90 ? 0.061 5.018 -4.853 1.00 72.31 90 ARG A C 1
ATOM 708 O O . ARG A 1 90 ? 0.412 4.930 -6.027 1.00 72.31 90 ARG A O 1
ATOM 715 N N . LYS A 1 91 ? 0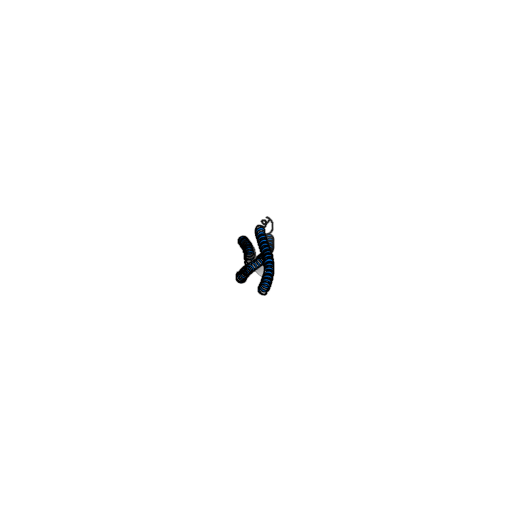.929 4.974 -3.841 1.00 69.19 91 LYS A N 1
ATOM 716 C CA . LYS A 1 91 ? 2.376 4.813 -4.026 1.00 69.19 91 LYS A CA 1
ATOM 717 C C . LYS A 1 91 ? 2.740 3.425 -4.551 1.00 69.19 91 LYS A C 1
ATOM 719 O O . LYS A 1 91 ? 3.609 3.335 -5.408 1.00 69.19 91 LYS A O 1
ATOM 724 N N . SER A 1 92 ? 2.052 2.376 -4.100 1.00 69.56 92 SER A N 1
ATOM 725 C CA . SER A 1 92 ? 2.266 1.004 -4.583 1.00 69.56 92 SER A CA 1
ATOM 726 C C . SER A 1 92 ? 1.932 0.880 -6.069 1.00 69.56 92 SER A C 1
ATOM 728 O O . SER A 1 92 ? 2.768 0.423 -6.839 1.00 69.56 92 SER A O 1
ATOM 730 N N . VAL A 1 93 ? 0.782 1.412 -6.499 1.00 73.62 93 VAL A N 1
ATOM 731 C CA . VAL A 1 93 ? 0.400 1.447 -7.924 1.00 73.62 93 VAL A CA 1
ATOM 732 C C . VAL A 1 93 ? 1.411 2.244 -8.759 1.00 73.62 93 VAL A C 1
ATOM 734 O O . VAL A 1 93 ? 1.765 1.841 -9.864 1.00 73.62 93 VAL A O 1
ATOM 737 N N . ALA A 1 94 ? 1.917 3.366 -8.237 1.00 72.75 94 ALA A N 1
ATOM 738 C CA . ALA A 1 94 ? 2.947 4.145 -8.924 1.00 72.75 94 ALA A CA 1
ATOM 739 C C . ALA A 1 94 ? 4.275 3.377 -9.061 1.00 72.75 94 ALA A C 1
ATOM 741 O O . ALA A 1 94 ? 4.916 3.455 -10.108 1.00 72.75 94 ALA A O 1
ATOM 742 N N . ILE A 1 95 ? 4.680 2.631 -8.027 1.00 73.06 95 ILE A N 1
ATOM 743 C CA . ILE A 1 95 ? 5.868 1.766 -8.058 1.00 73.06 95 ILE A CA 1
ATOM 744 C C . ILE A 1 95 ? 5.689 0.663 -9.103 1.00 73.06 95 ILE A C 1
ATOM 746 O O . ILE A 1 95 ? 6.579 0.482 -9.931 1.00 73.06 95 ILE A O 1
ATOM 750 N N . GLU A 1 96 ? 4.548 -0.029 -9.112 1.00 75.69 96 GLU A N 1
ATOM 751 C CA . GLU A 1 96 ? 4.233 -1.065 -10.104 1.00 75.69 96 GLU A CA 1
ATOM 752 C C . GLU A 1 96 ? 4.289 -0.504 -11.531 1.00 75.69 96 GLU A C 1
ATOM 754 O O . GLU A 1 96 ? 4.997 -1.049 -12.375 1.00 75.69 96 GLU A O 1
ATOM 759 N N . GLY A 1 97 ? 3.640 0.637 -11.789 1.00 72.56 97 GLY A N 1
ATOM 760 C CA . GLY A 1 97 ? 3.649 1.268 -13.112 1.00 72.56 97 GLY A CA 1
ATOM 761 C C . GLY A 1 97 ? 5.047 1.690 -13.578 1.00 72.56 97 GLY A C 1
ATOM 762 O O . GLY A 1 97 ? 5.415 1.453 -14.727 1.00 72.56 97 GLY A O 1
ATOM 763 N N . LEU A 1 98 ? 5.857 2.273 -12.690 1.00 74.31 98 LEU A N 1
ATOM 764 C CA . LEU A 1 98 ? 7.246 2.632 -13.004 1.00 74.31 98 LEU A CA 1
ATOM 765 C C . LEU A 1 98 ? 8.142 1.397 -13.192 1.00 74.31 98 LEU A C 1
ATOM 767 O O . LEU A 1 98 ? 9.060 1.437 -14.008 1.00 74.31 98 LEU A O 1
ATOM 771 N N . THR A 1 99 ? 7.870 0.303 -12.477 1.00 74.44 99 THR A N 1
ATOM 772 C CA . THR A 1 99 ? 8.583 -0.973 -12.649 1.00 74.44 99 THR A CA 1
ATOM 773 C C . THR A 1 99 ? 8.307 -1.566 -14.027 1.00 74.44 99 THR A C 1
ATOM 775 O O . THR A 1 99 ? 9.249 -1.923 -14.728 1.00 74.44 99 THR A O 1
ATOM 778 N N . VAL A 1 100 ? 7.041 -1.578 -14.455 1.00 79.44 100 VAL A N 1
ATOM 779 C CA . VAL A 1 100 ? 6.654 -2.033 -15.798 1.00 79.44 100 VAL A CA 1
ATOM 780 C C . VAL A 1 100 ? 7.319 -1.183 -16.883 1.00 79.44 100 VAL A C 1
ATOM 782 O O . VAL A 1 100 ? 7.928 -1.733 -17.793 1.00 79.44 100 VAL A O 1
ATOM 785 N N . GLN A 1 101 ? 7.291 0.150 -16.759 1.00 73.56 101 GLN A N 1
ATOM 786 C CA . GLN A 1 101 ? 7.946 1.045 -17.725 1.00 73.56 101 GLN A CA 1
ATOM 787 C C . GLN A 1 101 ? 9.454 0.804 -17.834 1.00 73.56 101 GLN A C 1
ATOM 789 O O . GLN A 1 101 ? 10.011 0.821 -18.930 1.00 73.56 101 GLN A O 1
ATOM 794 N N . ARG A 1 102 ? 10.131 0.579 -16.704 1.00 77.88 102 ARG A N 1
ATOM 795 C CA . ARG A 1 102 ? 11.553 0.223 -16.696 1.00 77.88 102 ARG A CA 1
ATOM 796 C C . ARG A 1 102 ? 11.796 -1.083 -17.450 1.00 77.88 102 ARG A C 1
ATOM 798 O O . ARG A 1 102 ? 12.679 -1.125 -18.299 1.00 77.88 102 ARG A O 1
ATOM 805 N N . ASP A 1 103 ? 11.022 -2.123 -17.151 1.00 80.00 103 ASP A N 1
ATOM 806 C CA . ASP A 1 103 ? 11.190 -3.441 -17.771 1.00 80.00 103 ASP A CA 1
ATOM 807 C C . ASP A 1 103 ? 10.915 -3.386 -19.288 1.00 80.00 103 ASP A C 1
ATOM 809 O O . ASP A 1 103 ? 11.620 -4.021 -20.072 1.00 80.00 103 ASP A O 1
ATOM 813 N N . GLU A 1 104 ? 9.961 -2.555 -19.724 1.00 80.62 104 GLU A N 1
ATOM 814 C CA . GLU A 1 104 ? 9.715 -2.262 -21.141 1.00 80.62 104 GLU A CA 1
ATOM 815 C C . GLU A 1 104 ? 10.913 -1.581 -21.817 1.00 80.62 104 GLU A C 1
ATOM 817 O O . GLU A 1 104 ? 11.303 -1.978 -22.918 1.00 80.62 104 GLU A O 1
ATOM 822 N N . PHE A 1 105 ? 11.521 -0.573 -21.182 1.00 76.31 105 PHE A N 1
ATOM 823 C CA . PHE A 1 105 ? 12.702 0.090 -21.742 1.00 76.31 105 PHE A CA 1
ATOM 824 C C . PHE A 1 105 ? 13.939 -0.817 -21.742 1.00 76.31 105 PHE A C 1
ATOM 826 O O . PHE A 1 105 ? 14.693 -0.804 -22.714 1.00 76.31 105 PHE A O 1
ATOM 833 N N . GLU A 1 106 ? 14.133 -1.648 -20.715 1.00 77.56 106 GLU A N 1
ATOM 834 C CA . GLU A 1 106 ? 15.219 -2.638 -20.685 1.00 77.56 106 GLU A CA 1
ATOM 835 C C . GLU A 1 106 ? 15.055 -3.664 -21.819 1.00 77.56 106 GLU A C 1
ATOM 837 O O . GLU A 1 106 ? 16.017 -3.963 -22.531 1.00 77.56 106 GLU A O 1
ATOM 842 N N . ALA A 1 107 ? 13.827 -4.135 -22.061 1.00 81.94 107 ALA A N 1
ATOM 843 C CA . ALA A 1 107 ? 13.525 -5.017 -23.185 1.00 81.94 107 ALA A CA 1
ATOM 844 C C . ALA A 1 107 ? 13.782 -4.341 -24.545 1.00 81.94 107 ALA A C 1
ATOM 846 O O . ALA A 1 107 ? 14.322 -4.976 -25.453 1.00 81.94 107 ALA A O 1
ATOM 847 N N . GLN A 1 108 ? 13.444 -3.054 -24.689 1.00 78.38 108 GLN A N 1
ATOM 848 C CA . GLN A 1 108 ? 13.740 -2.277 -25.900 1.00 78.38 108 GLN A CA 1
ATOM 849 C C . GLN A 1 108 ? 15.250 -2.130 -26.131 1.00 78.38 108 GLN A C 1
ATOM 851 O O . GLN A 1 108 ? 15.712 -2.336 -27.253 1.00 78.38 108 GLN A O 1
ATOM 856 N N . LEU A 1 109 ? 16.032 -1.836 -25.087 1.00 75.50 109 LEU A N 1
ATOM 857 C CA . LEU A 1 109 ? 17.493 -1.756 -25.185 1.00 75.50 109 LEU A CA 1
ATOM 858 C C . LEU A 1 109 ? 18.106 -3.100 -25.591 1.00 75.50 109 LEU A C 1
ATOM 860 O O . LEU A 1 109 ? 18.962 -3.140 -26.476 1.00 75.50 109 LEU A O 1
ATOM 864 N N . GLU A 1 110 ? 17.655 -4.210 -25.005 1.00 79.50 110 GLU A N 1
ATOM 865 C CA . GLU A 1 110 ? 18.167 -5.537 -25.358 1.00 79.50 110 GLU A CA 1
ATOM 866 C C . GLU A 1 110 ? 17.771 -5.936 -26.794 1.00 79.50 110 GLU A C 1
ATOM 868 O O . GLU A 1 110 ? 18.590 -6.483 -27.534 1.00 79.50 110 GLU A O 1
ATOM 873 N N . ALA A 1 111 ? 16.563 -5.581 -27.249 1.00 79.94 111 ALA A N 1
ATOM 874 C CA . ALA A 1 111 ? 16.141 -5.780 -28.636 1.00 79.94 111 ALA A CA 1
ATOM 875 C C . ALA A 1 111 ? 16.993 -4.967 -29.627 1.00 79.94 111 ALA A C 1
ATOM 877 O O . ALA A 1 111 ? 17.439 -5.502 -30.648 1.00 79.94 111 ALA A O 1
ATOM 878 N N . LEU A 1 112 ? 17.281 -3.698 -29.310 1.00 75.06 112 LEU A N 1
ATOM 879 C CA . LEU A 1 112 ? 18.187 -2.860 -30.100 1.00 75.06 112 LEU A CA 1
ATOM 880 C C . LEU A 1 112 ? 19.592 -3.462 -30.154 1.00 75.06 112 LEU A C 1
ATOM 882 O O . LEU A 1 112 ? 20.197 -3.502 -31.222 1.00 75.06 112 LEU A O 1
ATOM 886 N N . ARG A 1 113 ? 20.088 -4.010 -29.040 1.00 76.56 113 ARG A N 1
ATO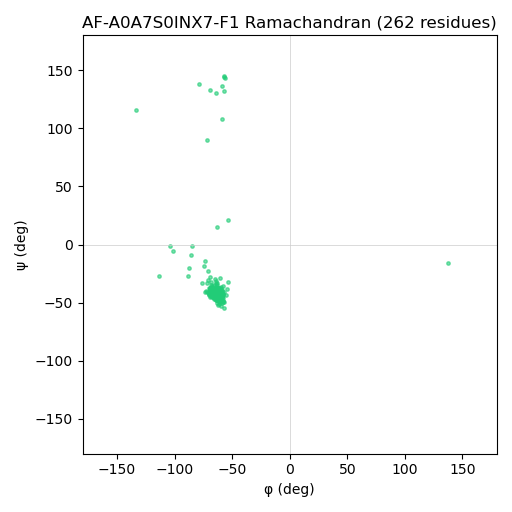M 887 C CA . ARG A 1 113 ? 21.388 -4.689 -28.974 1.00 76.56 113 ARG A CA 1
ATOM 888 C C . ARG A 1 113 ? 21.473 -5.896 -29.905 1.00 76.56 113 ARG A C 1
ATOM 890 O O . ARG A 1 113 ? 22.481 -6.078 -30.589 1.00 76.56 113 ARG A O 1
ATOM 897 N N . VAL A 1 114 ? 20.436 -6.733 -29.925 1.00 81.31 114 VAL A N 1
ATOM 898 C CA . VAL A 1 114 ? 20.368 -7.904 -30.813 1.00 81.31 114 VAL A CA 1
ATOM 899 C C . VAL A 1 114 ? 20.350 -7.458 -32.271 1.00 81.31 114 VAL A C 1
ATOM 901 O O . VAL A 1 114 ? 21.161 -7.940 -33.062 1.00 81.31 114 VAL A O 1
ATOM 904 N N . ARG A 1 115 ? 19.505 -6.477 -32.606 1.00 79.75 115 ARG A N 1
ATOM 905 C CA . ARG A 1 115 ? 19.418 -5.912 -33.956 1.00 79.75 115 ARG A CA 1
ATOM 906 C C . ARG A 1 115 ? 20.758 -5.340 -34.425 1.00 79.75 115 ARG A C 1
ATOM 908 O O . ARG A 1 115 ? 21.190 -5.641 -35.532 1.00 79.75 115 ARG A O 1
ATOM 915 N N . LEU A 1 116 ? 21.462 -4.607 -33.559 1.00 72.75 116 LEU A N 1
ATOM 916 C CA . LEU A 1 116 ? 22.775 -4.035 -33.867 1.00 72.75 116 LEU A CA 1
ATOM 917 C C . LEU A 1 116 ? 23.813 -5.121 -34.202 1.00 72.75 116 LEU A C 1
ATOM 919 O O . LEU A 1 116 ? 24.598 -4.971 -35.137 1.00 72.75 116 LEU A O 1
ATOM 923 N N . ARG A 1 117 ? 23.799 -6.243 -33.469 1.00 75.06 117 ARG A N 1
ATOM 924 C CA . ARG A 1 117 ? 24.678 -7.399 -33.722 1.00 75.06 117 ARG A CA 1
ATOM 925 C C . ARG A 1 117 ? 24.342 -8.122 -35.016 1.00 75.06 117 ARG A C 1
ATOM 927 O O . ARG A 1 117 ? 25.244 -8.604 -35.701 1.00 75.06 117 ARG A O 1
ATOM 934 N N . GLU A 1 118 ? 23.060 -8.251 -35.334 1.00 80.06 118 GLU A N 1
ATOM 935 C CA . GLU A 1 118 ? 22.609 -8.845 -36.592 1.00 80.06 118 GLU A CA 1
ATOM 936 C C . GLU A 1 118 ? 23.007 -7.981 -37.785 1.00 80.06 118 GLU A C 1
ATOM 938 O O . GLU A 1 118 ? 23.562 -8.505 -38.752 1.00 80.06 118 GLU A O 1
ATOM 943 N N . ASP A 1 119 ? 22.814 -6.667 -37.684 1.00 71.69 119 ASP A N 1
ATOM 944 C CA . ASP A 1 119 ? 23.239 -5.716 -38.704 1.00 71.69 119 ASP A CA 1
ATOM 945 C C . ASP A 1 119 ? 24.769 -5.759 -38.863 1.00 71.69 119 ASP A C 1
ATOM 947 O O . ASP A 1 119 ? 25.260 -5.900 -39.981 1.00 71.69 119 ASP A O 1
ATOM 951 N N . GLN A 1 120 ? 25.545 -5.801 -37.771 1.00 69.69 120 GLN A N 1
ATOM 952 C CA . GLN A 1 120 ? 27.006 -5.964 -37.834 1.00 69.69 120 GLN A CA 1
ATOM 953 C C . GLN A 1 120 ? 27.438 -7.252 -38.546 1.00 69.69 120 GLN A C 1
ATOM 955 O O . GLN A 1 120 ? 28.394 -7.245 -39.325 1.00 69.69 120 GLN A O 1
ATOM 960 N N . LYS A 1 121 ? 26.754 -8.372 -38.276 1.00 75.62 121 LYS A N 1
ATOM 961 C CA . LYS A 1 121 ? 27.026 -9.653 -38.940 1.00 75.62 121 LYS A CA 1
ATOM 962 C C . LYS A 1 121 ? 26.736 -9.567 -40.434 1.00 75.62 121 LYS A C 1
ATOM 964 O O . LYS A 1 121 ? 27.589 -9.985 -41.211 1.00 75.62 121 LYS A O 1
ATOM 969 N N . ARG A 1 122 ? 25.591 -8.990 -40.820 1.00 71.31 122 ARG A N 1
ATOM 970 C CA . ARG A 1 122 ? 25.205 -8.776 -42.226 1.00 71.31 122 ARG A CA 1
ATOM 971 C C . ARG A 1 122 ? 26.213 -7.892 -42.955 1.00 71.31 122 ARG A C 1
ATOM 973 O O . ARG A 1 122 ? 26.657 -8.242 -44.043 1.00 71.31 122 ARG A O 1
ATOM 980 N N . TYR A 1 123 ? 26.652 -6.805 -42.321 1.00 66.25 123 TYR A N 1
ATOM 981 C CA . TYR A 1 123 ? 27.683 -5.941 -42.886 1.00 66.25 123 TYR A CA 1
ATOM 982 C C . TYR A 1 123 ? 29.008 -6.680 -43.064 1.00 66.25 123 TYR A C 1
ATOM 984 O O . TYR A 1 123 ? 29.547 -6.660 -44.162 1.00 66.25 123 TYR A O 1
ATOM 992 N N . ARG A 1 124 ? 29.504 -7.412 -42.058 1.00 66.88 124 ARG A N 1
ATOM 993 C CA . ARG A 1 124 ? 30.757 -8.182 -42.186 1.00 66.88 124 ARG A CA 1
ATOM 994 C C . ARG A 1 124 ? 30.706 -9.238 -43.292 1.00 66.88 124 ARG A C 1
ATOM 996 O O . ARG A 1 124 ? 31.714 -9.448 -43.964 1.00 66.88 124 ARG A O 1
ATOM 1003 N N . THR A 1 125 ? 29.563 -9.894 -43.493 1.00 68.81 125 THR A N 1
ATOM 1004 C CA . THR A 1 125 ? 29.395 -10.870 -44.581 1.00 68.81 125 THR A CA 1
ATOM 1005 C C . THR A 1 125 ? 29.314 -10.211 -45.958 1.00 68.81 125 THR A C 1
ATOM 1007 O O . THR A 1 125 ? 29.833 -10.776 -46.918 1.00 68.81 125 THR A O 1
ATOM 1010 N N . ASP A 1 126 ? 28.735 -9.010 -46.054 1.00 62.62 126 ASP A N 1
ATOM 1011 C CA . ASP A 1 126 ? 28.534 -8.299 -47.324 1.00 62.62 126 ASP A CA 1
ATOM 1012 C C . ASP A 1 126 ? 29.725 -7.407 -47.732 1.00 62.62 126 ASP A C 1
ATOM 1014 O O . ASP A 1 126 ? 29.936 -7.176 -48.924 1.00 62.62 126 ASP A O 1
ATOM 1018 N N . SER A 1 127 ? 30.518 -6.910 -46.773 1.00 58.12 127 SER A N 1
ATOM 1019 C CA . SER A 1 127 ? 31.624 -5.962 -46.996 1.00 58.12 127 SER A CA 1
ATOM 1020 C C . SER A 1 127 ? 33.021 -6.584 -46.928 1.00 58.12 127 SER A C 1
ATOM 1022 O O . SER A 1 127 ? 34.002 -5.879 -47.147 1.00 58.12 127 SER A O 1
ATOM 1024 N N . GLY A 1 128 ? 33.146 -7.890 -46.662 1.00 53.75 128 GLY A N 1
ATOM 1025 C CA . GLY A 1 128 ? 34.422 -8.609 -46.500 1.00 53.75 128 GLY A CA 1
ATOM 1026 C C . GLY A 1 128 ? 35.355 -8.664 -47.726 1.00 53.75 128 GLY A C 1
ATOM 1027 O O . GLY A 1 128 ? 36.268 -9.484 -47.746 1.00 53.75 128 GLY A O 1
ATOM 1028 N N . ARG A 1 129 ? 35.144 -7.832 -48.756 1.00 53.97 129 ARG A N 1
ATOM 1029 C CA . ARG A 1 129 ? 36.033 -7.715 -49.925 1.00 53.97 129 ARG A CA 1
ATOM 1030 C C . ARG A 1 129 ? 36.751 -6.376 -50.065 1.00 53.97 129 ARG A C 1
ATOM 1032 O O . ARG A 1 129 ? 37.850 -6.387 -50.603 1.00 53.97 129 ARG A O 1
ATOM 1039 N N . ASP A 1 130 ? 36.205 -5.275 -49.553 1.00 53.59 130 ASP A N 1
ATOM 1040 C CA . ASP A 1 130 ? 36.742 -3.936 -49.812 1.00 53.59 130 ASP A CA 1
ATOM 1041 C C . ASP A 1 130 ? 36.824 -3.159 -48.484 1.00 53.59 130 ASP A C 1
ATOM 1043 O O . ASP A 1 130 ? 35.799 -2.923 -47.850 1.00 53.59 130 ASP A O 1
ATOM 1047 N N . GLY A 1 131 ? 38.040 -2.807 -48.043 1.00 53.78 131 GLY A N 1
ATOM 1048 C CA . GLY A 1 131 ? 38.458 -2.338 -46.700 1.00 53.78 131 GLY A CA 1
ATOM 1049 C C . GLY A 1 131 ? 37.749 -1.146 -46.019 1.00 53.78 131 GLY A C 1
ATOM 1050 O O . GLY A 1 131 ? 38.326 -0.547 -45.121 1.00 53.78 131 GLY A O 1
ATOM 1051 N N . GLY A 1 132 ? 36.520 -0.782 -46.392 1.00 54.03 132 GLY A N 1
ATOM 1052 C CA . GLY A 1 132 ? 35.681 0.208 -45.697 1.00 54.03 132 GLY A CA 1
ATOM 1053 C C . GLY A 1 132 ? 34.863 -0.345 -44.517 1.00 54.03 132 GLY A C 1
ATOM 1054 O O . GLY A 1 132 ? 34.147 0.413 -43.866 1.00 54.03 132 GLY A O 1
ATOM 1055 N N . GLY A 1 133 ? 34.945 -1.651 -44.231 1.00 57.72 133 GLY A N 1
ATOM 1056 C CA . GLY A 1 133 ? 34.188 -2.306 -43.153 1.00 57.72 133 GLY A CA 1
ATOM 1057 C C . GLY A 1 133 ? 34.649 -1.957 -41.730 1.00 57.72 133 GLY A C 1
ATOM 1058 O O . GLY A 1 133 ? 33.851 -2.052 -40.796 1.00 57.72 133 GLY A O 1
ATOM 1059 N N . ASP A 1 134 ? 35.897 -1.514 -41.560 1.00 61.88 134 ASP A N 1
ATOM 1060 C CA . ASP A 1 134 ? 36.517 -1.359 -40.237 1.00 61.88 134 ASP A CA 1
ATOM 1061 C C . ASP A 1 134 ? 35.964 -0.163 -39.447 1.00 61.88 134 ASP A C 1
ATOM 1063 O O . ASP A 1 134 ? 35.654 -0.304 -38.267 1.00 61.88 134 ASP A O 1
ATOM 1067 N N . ALA A 1 135 ? 35.707 0.978 -40.097 1.00 62.38 135 ALA A N 1
ATOM 1068 C CA . ALA A 1 135 ? 35.158 2.166 -39.430 1.00 62.38 135 ALA A CA 1
ATOM 1069 C C . ALA A 1 135 ? 33.708 1.965 -38.946 1.00 62.38 135 ALA A C 1
ATOM 1071 O O . ALA A 1 135 ? 33.312 2.452 -37.886 1.00 62.38 135 ALA A O 1
ATOM 1072 N N . ILE A 1 136 ? 32.900 1.220 -39.708 1.00 62.09 136 ILE A N 1
ATOM 1073 C CA . ILE A 1 136 ? 31.529 0.862 -39.314 1.00 62.09 136 ILE A CA 1
ATOM 1074 C C . ILE A 1 136 ? 31.577 -0.163 -38.176 1.00 62.09 136 ILE A C 1
ATOM 1076 O O . ILE A 1 136 ? 30.829 -0.038 -37.206 1.00 62.09 136 ILE A O 1
ATOM 1080 N N . ALA A 1 137 ? 32.489 -1.137 -38.247 1.00 64.94 137 ALA A N 1
ATOM 1081 C CA . ALA A 1 137 ? 32.671 -2.141 -37.207 1.00 64.94 137 ALA A CA 1
ATOM 1082 C C . ALA A 1 137 ? 33.138 -1.541 -35.869 1.00 64.94 137 ALA A C 1
ATOM 1084 O O . ALA A 1 137 ? 32.584 -1.918 -34.835 1.00 64.94 137 ALA A O 1
ATOM 1085 N N . GLU A 1 138 ? 34.088 -0.599 -35.879 1.00 68.81 138 GLU A N 1
ATOM 1086 C CA . GLU A 1 138 ? 34.528 0.139 -34.683 1.00 68.81 138 GLU A CA 1
ATOM 1087 C C . GLU A 1 138 ? 33.383 0.931 -34.050 1.00 68.81 138 GLU A C 1
ATOM 1089 O O . GLU A 1 138 ? 33.201 0.935 -32.833 1.00 68.81 138 GLU A O 1
ATOM 1094 N 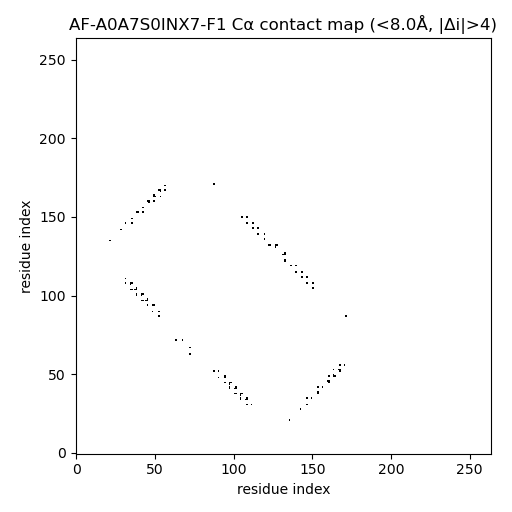N . ARG A 1 139 ? 32.561 1.571 -34.878 1.00 65.88 139 ARG A N 1
ATOM 1095 C CA . ARG A 1 139 ? 31.475 2.431 -34.414 1.00 65.88 139 ARG A CA 1
ATOM 1096 C C . ARG A 1 139 ? 30.272 1.635 -33.897 1.00 65.88 139 ARG A C 1
ATOM 1098 O O . ARG A 1 139 ? 29.651 2.029 -32.914 1.00 65.88 139 ARG A O 1
ATOM 1105 N N . VAL A 1 140 ? 29.999 0.460 -34.470 1.00 66.75 140 VAL A N 1
ATOM 1106 C CA . VAL A 1 140 ? 29.066 -0.521 -33.887 1.00 66.75 140 VAL A CA 1
ATOM 1107 C C . VAL A 1 140 ? 29.596 -1.055 -32.553 1.00 66.75 140 VAL A C 1
ATOM 1109 O O . VAL A 1 140 ? 28.834 -1.142 -31.594 1.00 66.75 140 VAL A O 1
ATOM 1112 N N . ALA A 1 141 ? 30.894 -1.354 -32.449 1.00 68.62 141 ALA A N 1
ATOM 1113 C CA . ALA A 1 141 ? 31.494 -1.775 -31.183 1.00 68.62 141 ALA A CA 1
ATOM 1114 C C . ALA A 1 141 ? 31.395 -0.672 -30.111 1.00 68.62 141 ALA A C 1
ATOM 1116 O O . ALA A 1 141 ? 31.114 -0.963 -28.949 1.00 68.62 141 ALA A O 1
ATOM 1117 N N . HIS A 1 142 ? 31.544 0.599 -30.497 1.00 70.38 142 HIS A N 1
ATOM 1118 C CA . HIS A 1 142 ? 31.330 1.734 -29.599 1.00 70.38 142 HIS A CA 1
ATOM 1119 C C . HIS A 1 142 ? 29.888 1.787 -29.066 1.00 70.38 142 HIS A C 1
ATOM 1121 O O . HIS A 1 142 ? 29.682 1.946 -27.863 1.00 70.38 142 HIS A O 1
ATOM 1127 N N . LEU A 1 143 ? 28.894 1.572 -29.932 1.00 67.62 143 LEU A N 1
ATOM 1128 C CA . LEU A 1 143 ? 27.483 1.501 -29.541 1.00 67.62 143 LEU A CA 1
ATOM 1129 C C . LEU A 1 143 ? 27.184 0.319 -28.615 1.00 67.62 143 LEU A C 1
ATOM 1131 O O . LEU A 1 143 ? 26.443 0.471 -27.647 1.00 67.62 143 LEU A O 1
ATOM 1135 N N . GLU A 1 144 ? 27.788 -0.847 -28.853 1.00 71.31 144 GLU A N 1
ATOM 1136 C CA . GLU A 1 144 ? 27.649 -1.994 -27.949 1.00 71.31 144 GLU A CA 1
ATOM 1137 C C . GLU A 1 144 ? 28.198 -1.698 -26.547 1.00 71.31 144 GLU A C 1
ATOM 1139 O O . GLU A 1 144 ? 27.610 -2.134 -25.554 1.00 71.31 144 GLU A O 1
ATOM 1144 N N . VAL A 1 145 ? 29.303 -0.951 -26.456 1.00 76.25 145 VAL A N 1
ATOM 1145 C CA . VAL A 1 145 ? 29.884 -0.513 -25.179 1.00 76.25 145 VAL A CA 1
ATOM 1146 C C . VAL A 1 145 ? 28.976 0.498 -24.480 1.00 76.25 145 VAL A C 1
ATOM 1148 O O . VAL A 1 145 ? 28.732 0.353 -23.282 1.00 76.25 145 VAL A O 1
ATOM 1151 N N . GLN A 1 146 ? 28.427 1.478 -25.204 1.00 72.56 146 GLN A N 1
ATOM 1152 C CA . GLN A 1 146 ? 27.476 2.446 -24.642 1.00 72.56 146 GLN A CA 1
ATOM 1153 C C . GLN A 1 146 ? 26.223 1.754 -24.095 1.00 72.56 146 GLN A C 1
ATOM 1155 O O . GLN A 1 146 ? 25.805 2.015 -22.968 1.00 72.56 146 GLN A O 1
ATOM 1160 N N . LEU A 1 147 ? 25.675 0.804 -24.851 1.00 70.06 147 LEU A N 1
ATOM 1161 C CA . LEU A 1 147 ? 24.468 0.069 -24.483 1.00 70.06 147 LEU A CA 1
ATOM 1162 C C . LEU A 1 147 ? 24.727 -0.881 -23.300 1.00 70.06 147 LEU A C 1
ATOM 1164 O O . LEU A 1 147 ? 23.915 -0.981 -22.382 1.00 70.06 147 LEU A O 1
ATOM 1168 N N . ALA A 1 148 ? 25.903 -1.517 -23.251 1.00 73.62 148 ALA A N 1
ATOM 1169 C CA . ALA A 1 148 ? 26.331 -2.296 -22.091 1.00 73.62 148 ALA A CA 1
ATOM 1170 C C . ALA A 1 148 ? 26.543 -1.425 -20.840 1.00 73.62 148 ALA A C 1
ATOM 1172 O O . ALA A 1 148 ? 26.196 -1.855 -19.740 1.00 73.62 148 ALA A O 1
ATOM 1173 N N . SER A 1 149 ? 27.085 -0.214 -20.999 1.00 74.38 149 SER A N 1
ATOM 1174 C CA . SER A 1 149 ? 27.259 0.745 -19.906 1.00 74.38 149 SER A CA 1
ATOM 1175 C C . SER A 1 149 ? 25.914 1.213 -19.354 1.00 74.38 149 SER A C 1
ATOM 1177 O O . SER A 1 149 ? 25.732 1.178 -18.138 1.00 74.38 149 SER A O 1
ATOM 1179 N N . ALA A 1 150 ? 24.967 1.567 -20.230 1.00 65.25 150 ALA A N 1
ATOM 1180 C CA . ALA A 1 150 ? 23.607 1.941 -19.849 1.00 65.25 150 ALA A CA 1
ATOM 1181 C C . ALA A 1 150 ? 22.944 0.812 -19.046 1.00 65.25 150 ALA A C 1
ATOM 1183 O O . ALA A 1 150 ? 22.617 1.005 -17.880 1.00 65.25 150 ALA A O 1
ATOM 1184 N N . LEU A 1 151 ? 22.899 -0.413 -19.586 1.00 69.44 151 LEU A N 1
ATOM 1185 C CA . LEU A 1 151 ? 22.343 -1.580 -18.885 1.00 69.44 151 LEU A CA 1
ATOM 1186 C C . LEU A 1 151 ? 23.042 -1.877 -17.545 1.00 69.44 151 LEU A C 1
ATOM 1188 O O . LEU A 1 151 ? 22.405 -2.319 -16.587 1.00 69.44 151 LEU A O 1
ATOM 1192 N N . ALA A 1 152 ? 24.357 -1.664 -17.451 1.00 75.06 152 ALA A N 1
ATOM 1193 C CA . ALA A 1 152 ? 25.102 -1.851 -16.207 1.00 75.06 152 ALA A CA 1
ATOM 1194 C C . ALA A 1 152 ? 24.789 -0.771 -15.158 1.00 75.06 152 ALA A C 1
ATOM 1196 O O . ALA A 1 152 ? 24.865 -1.042 -13.958 1.00 75.06 152 ALA A O 1
ATOM 1197 N N . GLU A 1 153 ? 24.466 0.448 -15.583 1.00 70.25 153 GLU A N 1
ATOM 1198 C CA . GLU A 1 153 ? 23.978 1.513 -14.708 1.00 70.25 153 GLU A CA 1
ATOM 1199 C C . GLU A 1 153 ? 22.558 1.198 -14.209 1.00 70.25 153 GLU A C 1
ATOM 1201 O O . GLU A 1 153 ? 22.313 1.261 -13.001 1.00 70.25 153 GLU A O 1
ATOM 1206 N N . CYS A 1 154 ? 21.678 0.698 -15.085 1.00 63.78 154 CYS A N 1
ATOM 1207 C CA . CYS A 1 154 ? 20.336 0.220 -14.723 1.00 63.78 154 CYS A CA 1
ATOM 1208 C C . CYS A 1 154 ? 20.403 -0.891 -13.661 1.00 63.78 154 CYS A C 1
ATOM 1210 O O . CYS A 1 154 ? 19.772 -0.819 -12.601 1.00 63.78 154 CYS A O 1
ATOM 1212 N N . LYS A 1 155 ? 21.246 -1.906 -13.893 1.00 71.69 155 LYS A N 1
ATOM 1213 C CA . LYS A 1 155 ? 21.425 -3.040 -12.970 1.00 71.69 155 LYS A CA 1
ATOM 1214 C C . LYS A 1 155 ? 21.994 -2.630 -11.616 1.00 71.69 155 LYS A C 1
ATOM 1216 O O . LYS A 1 155 ? 21.647 -3.244 -10.613 1.00 71.69 155 LYS A O 1
ATOM 1221 N N . ARG A 1 156 ? 22.834 -1.592 -11.561 1.00 72.81 156 ARG A N 1
ATOM 1222 C CA . ARG A 1 156 ? 23.361 -1.050 -10.296 1.00 72.81 156 ARG A CA 1
ATOM 1223 C C . ARG A 1 156 ? 22.293 -0.346 -9.459 1.00 72.81 156 ARG A C 1
ATOM 1225 O O . ARG A 1 156 ? 22.399 -0.338 -8.237 1.00 72.81 156 ARG A O 1
ATOM 1232 N N . MET A 1 157 ? 21.266 0.210 -10.094 1.00 63.59 157 MET A N 1
ATOM 1233 C CA . MET A 1 157 ? 20.186 0.948 -9.428 1.00 63.59 157 MET A CA 1
ATOM 1234 C C . MET A 1 157 ? 19.032 0.044 -8.954 1.00 63.59 157 MET A C 1
ATOM 1236 O O . MET A 1 157 ? 18.298 0.423 -8.041 1.00 63.59 157 MET A O 1
ATOM 1240 N N . ARG A 1 158 ? 18.890 -1.165 -9.517 1.00 67.81 158 ARG A N 1
ATOM 1241 C CA . ARG A 1 158 ? 17.838 -2.148 -9.176 1.00 67.81 158 ARG A CA 1
ATOM 1242 C C . ARG A 1 158 ? 17.807 -2.596 -7.695 1.00 67.81 158 ARG A C 1
ATOM 1244 O O . ARG A 1 158 ? 16.718 -2.576 -7.122 1.00 67.81 158 ARG A O 1
ATOM 1251 N N . PRO A 1 159 ? 18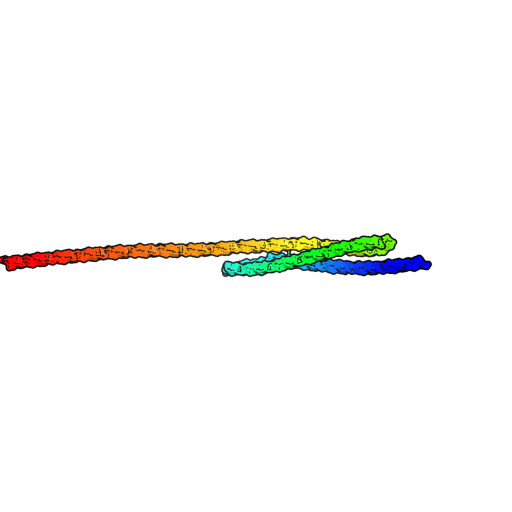.932 -2.927 -7.026 1.00 64.19 159 PRO A N 1
ATOM 1252 C CA . PRO A 1 159 ? 18.913 -3.402 -5.636 1.00 64.19 159 PRO A CA 1
ATOM 1253 C C . PRO A 1 159 ? 18.425 -2.337 -4.646 1.00 64.19 159 PRO A C 1
ATOM 1255 O O . PRO A 1 159 ? 17.830 -2.657 -3.618 1.00 64.19 159 PRO A O 1
ATOM 1258 N N . ILE A 1 160 ? 18.667 -1.060 -4.959 1.00 62.34 160 ILE A N 1
ATOM 1259 C CA . ILE A 1 160 ? 18.207 0.078 -4.154 1.00 62.34 160 ILE A CA 1
ATOM 1260 C C . ILE A 1 160 ? 16.677 0.125 -4.184 1.00 62.34 160 ILE A C 1
ATOM 1262 O O . ILE A 1 160 ? 16.043 0.224 -3.135 1.00 62.34 160 ILE A O 1
ATOM 1266 N N . ALA A 1 161 ? 16.088 -0.052 -5.369 1.00 58.78 161 ALA A N 1
ATOM 1267 C CA . ALA A 1 161 ? 14.643 -0.050 -5.533 1.00 58.78 161 ALA A CA 1
ATOM 1268 C C . ALA A 1 161 ? 13.960 -1.231 -4.811 1.00 58.78 161 ALA A C 1
ATOM 1270 O O . ALA A 1 161 ? 12.928 -1.063 -4.161 1.00 58.78 161 ALA A O 1
ATOM 1271 N N . GLU A 1 162 ? 14.555 -2.424 -4.875 1.00 64.06 162 GLU A N 1
ATOM 1272 C CA . GLU A 1 162 ? 14.028 -3.633 -4.225 1.00 64.06 162 GLU A CA 1
ATOM 1273 C C . GLU A 1 162 ? 14.123 -3.568 -2.690 1.00 64.06 162 GLU A C 1
ATOM 1275 O O . GLU A 1 162 ? 13.184 -3.945 -1.984 1.00 64.06 162 GLU A O 1
ATOM 1280 N N . SER A 1 163 ? 15.228 -3.034 -2.157 1.00 65.19 163 SER A N 1
ATOM 1281 C CA . SER A 1 163 ? 15.419 -2.835 -0.714 1.00 65.19 163 SER A CA 1
ATOM 1282 C C . SER A 1 163 ? 14.412 -1.837 -0.130 1.00 65.19 163 SER A C 1
ATOM 1284 O O . SER A 1 163 ? 13.796 -2.096 0.913 1.00 65.19 163 SER A O 1
ATOM 1286 N N . GLU A 1 164 ? 14.194 -0.716 -0.824 1.00 62.81 164 GLU A N 1
ATOM 1287 C CA . GLU A 1 164 ? 13.233 0.306 -0.408 1.00 62.81 164 GLU A CA 1
ATOM 1288 C C . GLU A 1 164 ? 11.784 -0.203 -0.519 1.00 62.81 164 GLU A C 1
ATOM 1290 O O . GLU A 1 164 ? 10.990 0.011 0.399 1.00 62.81 164 GLU A O 1
ATOM 1295 N N . ALA A 1 165 ? 11.443 -0.972 -1.561 1.00 60.19 165 ALA A N 1
ATOM 1296 C CA . ALA A 1 165 ? 10.133 -1.618 -1.682 1.00 60.19 165 ALA A CA 1
ATOM 1297 C C . ALA A 1 165 ? 9.866 -2.613 -0.535 1.00 60.19 165 ALA A C 1
ATOM 1299 O O . ALA A 1 165 ? 8.795 -2.599 0.079 1.00 60.19 165 ALA A O 1
ATOM 1300 N N . ALA A 1 166 ? 10.862 -3.426 -0.167 1.00 63.53 166 ALA A N 1
ATOM 1301 C CA . ALA A 1 166 ? 10.753 -4.345 0.965 1.00 63.53 166 ALA A CA 1
ATOM 1302 C C . ALA A 1 166 ? 10.554 -3.607 2.302 1.00 63.53 166 ALA A C 1
ATOM 1304 O O . ALA A 1 166 ? 9.862 -4.102 3.197 1.00 63.53 166 ALA A O 1
ATOM 1305 N N . HIS A 1 167 ? 11.130 -2.412 2.454 1.00 63.81 167 HIS A N 1
ATOM 1306 C CA . HIS A 1 167 ? 10.911 -1.575 3.631 1.00 63.81 167 HIS A CA 1
ATOM 1307 C C . HIS A 1 167 ? 9.467 -1.058 3.715 1.00 63.81 167 HIS A C 1
ATOM 1309 O O . HIS A 1 167 ? 8.860 -1.150 4.783 1.00 63.81 167 HIS A O 1
ATOM 1315 N N . VAL A 1 168 ? 8.884 -0.620 2.593 1.00 60.81 168 VAL A N 1
ATOM 1316 C CA . VAL A 1 168 ? 7.477 -0.178 2.516 1.00 60.81 168 VAL A CA 1
ATOM 1317 C C . VAL A 1 168 ? 6.507 -1.304 2.891 1.00 60.81 168 VAL A C 1
ATOM 1319 O O . VAL A 1 168 ? 5.568 -1.080 3.656 1.00 60.81 168 VAL A O 1
ATOM 1322 N N . VAL A 1 169 ? 6.756 -2.533 2.429 1.00 60.84 169 VAL A N 1
ATOM 1323 C CA . VAL A 1 169 ? 5.928 -3.698 2.787 1.00 60.84 169 VAL A CA 1
ATOM 1324 C C . VAL A 1 169 ? 6.028 -4.018 4.283 1.00 60.84 169 VAL A C 1
ATOM 1326 O O . VAL A 1 169 ? 5.003 -4.192 4.943 1.00 60.84 169 VAL A O 1
ATOM 1329 N N . ARG A 1 170 ? 7.241 -4.037 4.857 1.00 63.41 170 ARG A N 1
ATOM 1330 C CA . ARG A 1 170 ? 7.431 -4.258 6.306 1.00 63.41 170 ARG A CA 1
ATOM 1331 C C . ARG A 1 170 ? 6.705 -3.207 7.151 1.00 63.41 170 ARG A C 1
ATOM 1333 O O . ARG A 1 170 ? 6.107 -3.546 8.171 1.00 63.41 170 ARG A O 1
ATOM 1340 N N . MET A 1 171 ? 6.721 -1.951 6.710 1.00 63.56 171 MET A N 1
ATOM 1341 C CA . MET A 1 171 ? 5.992 -0.848 7.342 1.00 63.56 171 MET A CA 1
ATOM 1342 C C . MET A 1 171 ? 4.477 -1.070 7.307 1.00 63.56 171 MET A C 1
ATOM 1344 O O . MET A 1 171 ? 3.836 -1.006 8.353 1.00 63.56 171 MET A O 1
ATOM 1348 N N . ALA A 1 172 ? 3.916 -1.396 6.137 1.00 56.41 172 ALA A N 1
ATOM 1349 C CA . ALA A 1 172 ? 2.485 -1.664 5.981 1.00 56.41 172 ALA A CA 1
ATOM 1350 C C . ALA A 1 172 ? 2.002 -2.773 6.931 1.00 56.41 172 ALA A C 1
ATOM 1352 O O . ALA A 1 172 ? 0.974 -2.630 7.597 1.00 56.41 172 ALA A O 1
ATOM 1353 N N . VAL A 1 173 ? 2.784 -3.854 7.036 1.00 59.53 173 VAL A N 1
ATOM 1354 C CA . VAL A 1 173 ? 2.508 -4.972 7.947 1.00 59.53 173 VAL A CA 1
ATOM 1355 C C . VAL A 1 173 ? 2.578 -4.522 9.409 1.00 59.53 173 VAL A C 1
ATOM 1357 O O . VAL A 1 173 ? 1.661 -4.811 10.175 1.00 59.53 173 VAL A O 1
ATOM 1360 N N . SER A 1 174 ? 3.608 -3.766 9.799 1.00 63.03 174 SER A N 1
ATOM 1361 C CA . SER A 1 174 ? 3.763 -3.255 11.170 1.00 63.03 174 SER A CA 1
ATOM 1362 C C . SER A 1 174 ? 2.587 -2.367 11.598 1.00 63.03 174 SER A C 1
ATOM 1364 O O . SER A 1 174 ? 1.989 -2.582 12.656 1.00 63.03 174 SER A O 1
ATOM 1366 N N . THR A 1 175 ? 2.178 -1.422 10.745 1.00 59.06 175 THR A N 1
ATOM 1367 C CA . THR A 1 175 ? 1.033 -0.539 11.014 1.00 59.06 175 THR A CA 1
ATOM 1368 C C . THR A 1 175 ? -0.278 -1.325 11.113 1.00 59.06 175 THR A C 1
ATOM 1370 O O . THR A 1 175 ? -1.092 -1.062 12.000 1.00 59.06 175 THR A O 1
ATOM 1373 N N . ALA A 1 176 ? -0.486 -2.323 10.247 1.00 54.47 176 ALA A N 1
ATOM 1374 C CA . ALA A 1 176 ? -1.665 -3.185 10.308 1.00 54.47 176 ALA A CA 1
ATOM 1375 C C . ALA A 1 176 ? -1.724 -3.999 11.615 1.00 54.47 176 ALA A C 1
ATOM 1377 O O . ALA A 1 176 ? -2.790 -4.104 12.226 1.00 54.47 176 ALA A O 1
ATOM 1378 N N . VAL A 1 177 ? -0.583 -4.517 12.085 1.00 60.06 177 VAL A N 1
ATOM 1379 C CA . VAL A 1 177 ? -0.482 -5.261 13.352 1.00 60.06 177 VAL A CA 1
ATOM 1380 C C . VAL A 1 177 ? -0.785 -4.363 14.556 1.00 60.06 177 VAL A C 1
ATOM 1382 O O . VAL A 1 177 ? -1.592 -4.743 15.405 1.00 60.06 177 VAL A O 1
ATOM 1385 N N . GLN A 1 178 ? -0.213 -3.155 14.615 1.00 56.44 178 GLN A N 1
ATOM 1386 C CA . GLN A 1 178 ? -0.489 -2.190 15.693 1.00 56.44 178 GLN A CA 1
ATOM 1387 C C . GLN A 1 178 ? -1.981 -1.826 15.767 1.00 56.44 178 GLN A C 1
ATOM 1389 O O . GLN A 1 178 ? -2.571 -1.799 16.850 1.00 56.44 178 GLN A O 1
ATOM 1394 N N . MET A 1 179 ? -2.624 -1.633 14.613 1.00 56.75 179 MET A N 1
ATOM 1395 C CA . MET A 1 179 ? -4.065 -1.376 14.527 1.00 56.75 179 MET A CA 1
ATOM 1396 C C . MET A 1 179 ? -4.910 -2.571 14.976 1.00 56.75 179 MET A C 1
ATOM 1398 O O . MET A 1 179 ? -5.923 -2.388 15.656 1.00 56.75 179 MET A O 1
ATOM 1402 N N . GLY A 1 180 ? -4.501 -3.790 14.613 1.00 53.53 180 GLY A N 1
ATOM 1403 C CA . GLY A 1 180 ? -5.142 -5.021 15.071 1.00 53.53 180 GLY A CA 1
ATOM 1404 C C . GLY A 1 180 ? -5.105 -5.150 16.593 1.00 53.53 180 GLY A C 1
ATOM 1405 O O . GLY A 1 180 ? -6.142 -5.382 17.216 1.00 53.53 180 GLY A O 1
ATOM 1406 N N . ALA A 1 181 ? -3.940 -4.903 17.197 1.00 56.25 181 ALA A N 1
ATOM 1407 C CA . ALA A 1 181 ? -3.763 -4.932 18.646 1.00 56.25 181 ALA A CA 1
ATOM 1408 C C . ALA A 1 181 ? -4.636 -3.884 19.355 1.00 56.25 181 ALA A C 1
ATOM 1410 O O . ALA A 1 181 ? -5.346 -4.203 20.306 1.00 56.25 181 ALA A O 1
ATOM 1411 N N . MET A 1 182 ? -4.666 -2.646 18.857 1.00 55.47 182 MET A N 1
ATOM 1412 C CA . MET A 1 182 ? -5.505 -1.597 19.441 1.00 55.47 182 MET A CA 1
ATOM 1413 C C . MET A 1 182 ? -7.004 -1.875 19.316 1.00 55.47 182 MET A C 1
ATOM 1415 O O . MET A 1 182 ? -7.752 -1.628 20.260 1.00 55.47 182 MET A O 1
ATOM 1419 N N . ARG A 1 183 ? -7.466 -2.399 18.172 1.00 56.50 183 ARG A N 1
ATOM 1420 C CA . ARG A 1 183 ? -8.868 -2.817 18.023 1.00 56.50 183 ARG A CA 1
ATOM 1421 C C . ARG A 1 183 ? -9.226 -3.905 19.025 1.00 56.50 183 ARG A C 1
ATOM 1423 O O . ARG A 1 183 ? -10.305 -3.842 19.602 1.00 56.50 183 ARG A O 1
ATOM 1430 N N . ALA A 1 184 ? -8.330 -4.863 19.256 1.00 58.28 184 ALA A N 1
ATOM 1431 C CA . ALA A 1 184 ? -8.542 -5.897 20.260 1.00 58.28 184 ALA A CA 1
ATOM 1432 C C . ALA A 1 184 ? -8.678 -5.298 21.671 1.00 58.28 184 ALA A C 1
ATOM 1434 O O . ALA A 1 184 ? -9.619 -5.647 22.380 1.00 58.28 184 ALA A O 1
ATOM 1435 N N . VAL A 1 185 ? -7.819 -4.340 22.039 1.00 63.22 185 VAL A N 1
ATOM 1436 C CA . VAL A 1 185 ? -7.905 -3.625 23.327 1.00 63.22 185 VAL A CA 1
ATOM 1437 C C . VAL A 1 185 ? -9.233 -2.876 23.469 1.00 63.22 185 VAL A C 1
ATOM 1439 O O . VAL A 1 185 ? -9.870 -2.959 24.515 1.00 63.22 185 VAL A O 1
ATOM 1442 N N . LEU A 1 186 ? -9.693 -2.191 22.418 1.00 57.50 186 LEU A N 1
ATOM 1443 C CA . LEU A 1 186 ? -10.950 -1.437 22.456 1.00 57.50 186 LEU A CA 1
ATOM 1444 C C . LEU A 1 186 ? -12.181 -2.355 22.536 1.00 57.50 186 LEU A C 1
ATOM 1446 O O . LEU A 1 186 ? -13.140 -2.071 23.244 1.00 57.50 186 LEU A O 1
ATOM 1450 N N . VAL A 1 187 ? -12.157 -3.485 21.825 1.00 62.41 187 VAL A N 1
ATOM 1451 C CA . VAL A 1 187 ? -13.213 -4.503 21.929 1.00 62.41 187 VAL A CA 1
ATOM 1452 C C . VAL A 1 187 ? -13.251 -5.088 23.337 1.00 62.41 187 VAL A C 1
ATOM 1454 O O . VAL A 1 187 ? -14.337 -5.314 23.872 1.00 62.41 187 VAL A O 1
ATOM 1457 N N . GLN A 1 188 ? -12.086 -5.313 23.945 1.00 66.38 188 GLN A N 1
ATOM 1458 C CA . GLN A 1 188 ? -12.001 -5.815 25.307 1.00 66.38 188 GLN A CA 1
ATOM 1459 C C . GLN A 1 188 ? -12.546 -4.795 26.313 1.00 66.38 188 GLN A C 1
ATOM 1461 O O . GLN A 1 188 ? -13.410 -5.152 27.107 1.00 66.38 188 GLN A O 1
ATOM 1466 N N . SER A 1 189 ? -12.166 -3.517 26.212 1.00 64.56 189 SER A N 1
ATOM 1467 C CA . SER A 1 189 ? -12.666 -2.481 27.126 1.00 64.56 189 SER A CA 1
ATOM 1468 C C . SER A 1 189 ? -14.182 -2.280 27.027 1.00 64.56 189 SER A C 1
ATOM 1470 O O . SER A 1 189 ? -14.852 -2.120 28.045 1.00 64.56 189 SER A O 1
ATOM 1472 N N . VAL A 1 190 ? -14.758 -2.362 25.821 1.00 63.94 190 VAL A N 1
ATOM 1473 C CA . VAL A 1 190 ? -16.217 -2.312 25.626 1.00 63.94 190 VAL A CA 1
ATOM 1474 C C . VAL A 1 190 ? -16.906 -3.522 26.261 1.00 63.94 190 VAL A C 1
ATOM 1476 O O . VAL A 1 190 ? -17.972 -3.376 26.864 1.00 63.94 190 VAL A O 1
ATOM 1479 N N . ARG A 1 191 ? -16.315 -4.718 26.153 1.00 70.31 191 ARG A N 1
ATOM 1480 C CA . ARG A 1 191 ? -16.842 -5.925 26.809 1.00 70.31 191 ARG A CA 1
ATOM 1481 C C . ARG A 1 191 ? -16.783 -5.815 28.327 1.00 70.31 191 ARG A C 1
ATOM 1483 O O . ARG A 1 191 ? -17.765 -6.162 28.979 1.00 70.31 191 ARG A O 1
ATOM 1490 N N . ASP A 1 192 ? -15.684 -5.303 28.866 1.00 73.81 192 ASP A N 1
ATOM 1491 C CA . ASP A 1 192 ? -15.501 -5.129 30.306 1.00 73.81 192 ASP A CA 1
ATOM 1492 C C . ASP A 1 192 ? -16.503 -4.101 30.858 1.00 73.81 192 ASP A C 1
ATOM 1494 O O . ASP A 1 192 ? -17.213 -4.391 31.820 1.00 73.81 192 ASP A O 1
ATOM 1498 N N . ALA A 1 193 ? -16.684 -2.965 30.173 1.00 68.06 193 ALA A N 1
ATOM 1499 C CA . ALA A 1 193 ? -17.692 -1.963 30.531 1.00 68.06 193 ALA A CA 1
ATOM 1500 C C . ALA A 1 193 ? -19.130 -2.514 30.455 1.00 68.06 193 ALA A C 1
ATOM 1502 O O . ALA A 1 193 ? -19.979 -2.207 31.296 1.00 68.06 193 ALA A O 1
ATOM 1503 N N . ALA A 1 194 ? -19.428 -3.356 29.459 1.00 69.12 194 ALA A N 1
ATOM 1504 C CA . ALA A 1 194 ? -20.723 -4.024 29.359 1.00 69.12 194 ALA A CA 1
ATOM 1505 C C . ALA A 1 194 ? -20.938 -5.040 30.495 1.00 69.12 194 ALA A C 1
ATOM 1507 O O . ALA A 1 194 ? -22.049 -5.148 31.016 1.00 69.12 194 ALA A O 1
ATOM 1508 N N . ALA A 1 195 ? -19.894 -5.770 30.896 1.00 79.12 195 ALA A N 1
ATOM 1509 C CA . ALA A 1 195 ? -19.948 -6.696 32.023 1.00 79.12 195 ALA A CA 1
ATOM 1510 C C . ALA A 1 195 ? -20.153 -5.960 33.355 1.00 79.12 195 ALA A C 1
ATOM 1512 O O . ALA A 1 195 ? -20.948 -6.401 34.183 1.00 79.12 195 ALA A O 1
ATOM 1513 N N . GLU A 1 196 ? -19.500 -4.815 33.543 1.00 81.75 196 GLU A N 1
ATOM 1514 C CA . GLU A 1 196 ? -19.661 -3.980 34.732 1.00 81.75 196 GLU A CA 1
ATOM 1515 C C . GLU A 1 196 ? -21.087 -3.422 34.847 1.00 81.75 196 GLU A C 1
ATOM 1517 O O . GLU A 1 196 ? -21.711 -3.540 35.902 1.00 81.75 196 GLU A O 1
ATOM 1522 N N . LYS A 1 197 ? -21.670 -2.943 33.738 1.00 80.44 197 LYS A N 1
ATOM 1523 C CA . LYS A 1 197 ? -23.087 -2.543 33.705 1.00 80.44 197 LYS A CA 1
ATOM 1524 C C . LYS A 1 197 ? -24.039 -3.691 34.041 1.00 80.44 197 LYS A C 1
ATOM 1526 O O . LYS A 1 197 ? -25.011 -3.472 34.757 1.00 80.44 197 LYS A O 1
ATOM 1531 N N . ARG A 1 198 ? -23.771 -4.910 33.559 1.00 84.06 198 ARG A N 1
ATOM 1532 C CA . ARG A 1 198 ? -24.588 -6.088 33.907 1.00 84.06 198 ARG A CA 1
ATOM 1533 C C . ARG A 1 198 ? -24.536 -6.385 35.403 1.00 84.06 198 ARG A C 1
ATOM 1535 O O . ARG A 1 198 ? -25.590 -6.547 36.004 1.00 84.06 198 ARG A O 1
ATOM 1542 N N . ARG A 1 199 ? -23.345 -6.362 36.011 1.00 87.06 199 ARG A N 1
ATOM 1543 C CA . ARG A 1 199 ? -23.181 -6.545 37.465 1.00 87.06 199 ARG A CA 1
ATOM 1544 C C . ARG A 1 199 ? -23.908 -5.467 38.269 1.00 87.06 199 ARG A C 1
ATOM 1546 O O . ARG A 1 199 ? -24.513 -5.780 39.289 1.00 87.06 199 ARG A O 1
ATOM 1553 N N . ALA A 1 200 ? -23.881 -4.214 37.810 1.00 84.31 200 ALA A N 1
ATOM 1554 C CA . ALA A 1 200 ? -24.628 -3.131 38.446 1.00 84.31 200 ALA A CA 1
ATOM 1555 C C . ALA A 1 200 ? -26.147 -3.384 38.398 1.00 84.31 200 ALA A C 1
ATOM 1557 O O . ALA A 1 200 ? -26.809 -3.297 39.430 1.00 84.31 200 ALA A O 1
ATOM 1558 N N . CYS A 1 201 ? -26.686 -3.787 37.241 1.00 86.38 201 CYS A N 1
ATOM 1559 C CA . CYS A 1 201 ? -28.099 -4.161 37.121 1.00 86.38 201 CYS A CA 1
ATOM 1560 C C . CYS A 1 201 ? -28.464 -5.379 37.984 1.00 86.38 201 CYS A C 1
ATOM 1562 O O . CYS A 1 201 ? -29.520 -5.384 38.611 1.00 86.38 201 CYS A O 1
ATOM 1564 N N . GLU A 1 202 ? -27.604 -6.399 38.049 1.00 86.62 202 GLU A N 1
ATOM 1565 C CA . GLU A 1 202 ? -27.803 -7.563 38.922 1.00 86.62 202 GLU A CA 1
ATOM 1566 C C . GLU A 1 202 ? -27.871 -7.136 40.392 1.00 86.62 202 GLU A C 1
ATOM 1568 O O . GLU A 1 202 ? -28.801 -7.521 41.101 1.00 86.62 202 GLU A O 1
ATOM 1573 N N . PHE A 1 203 ? -26.956 -6.270 40.836 1.00 88.62 203 PHE A N 1
ATOM 1574 C CA . PHE A 1 203 ? -26.949 -5.748 42.201 1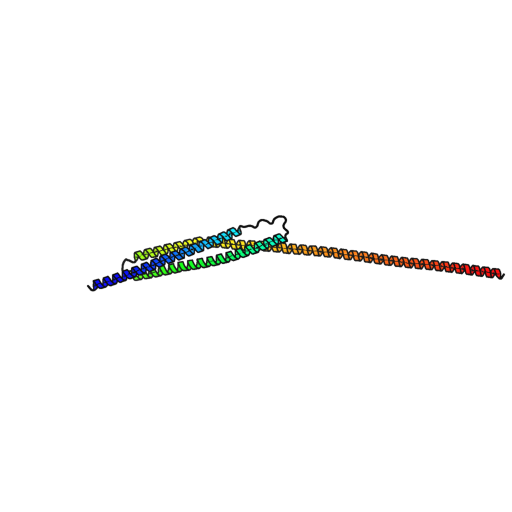.00 88.62 203 PHE A CA 1
ATOM 1575 C C . PHE A 1 203 ? -28.207 -4.928 42.524 1.00 88.62 203 PHE A C 1
ATOM 1577 O O . PHE A 1 203 ? -28.813 -5.113 43.581 1.00 88.62 203 PHE A O 1
ATOM 1584 N N . GLU A 1 204 ? -28.644 -4.054 41.615 1.00 86.06 204 GLU A N 1
ATOM 1585 C CA . GLU A 1 204 ? -29.889 -3.295 41.775 1.00 86.06 204 GLU A CA 1
ATOM 1586 C C . GLU A 1 204 ? -31.117 -4.211 41.816 1.00 86.06 204 GLU A C 1
ATOM 1588 O O . GLU A 1 204 ? -31.996 -4.020 42.660 1.00 86.06 204 GLU A O 1
ATOM 1593 N N . SER A 1 205 ? -31.157 -5.246 40.972 1.00 85.94 205 SER A N 1
ATOM 1594 C CA . SER A 1 205 ? -32.243 -6.230 40.970 1.00 85.94 205 SER A CA 1
ATOM 1595 C C . SER A 1 205 ? -32.294 -7.042 42.269 1.00 85.94 205 SER A C 1
ATOM 1597 O O . SER A 1 205 ? -33.369 -7.208 42.845 1.00 85.94 205 SER A O 1
ATOM 1599 N N . ALA A 1 206 ? -31.138 -7.460 42.798 1.00 88.12 206 ALA A N 1
ATOM 1600 C CA . ALA A 1 206 ? -31.037 -8.163 44.074 1.00 88.12 206 ALA A CA 1
ATOM 1601 C C . ALA A 1 206 ? -31.462 -7.266 45.245 1.00 88.12 206 ALA A C 1
ATOM 1603 O O . ALA A 1 206 ? -32.192 -7.699 46.137 1.00 88.12 206 ALA A O 1
ATOM 1604 N N . ARG A 1 207 ? -31.073 -5.985 45.218 1.00 89.06 207 ARG A N 1
ATOM 1605 C CA . ARG A 1 207 ? -31.503 -4.996 46.213 1.00 89.06 207 ARG A CA 1
ATOM 1606 C C . ARG A 1 207 ? -33.017 -4.774 46.179 1.00 89.06 207 ARG A C 1
ATOM 1608 O O . ARG A 1 207 ? -33.635 -4.675 47.238 1.00 89.06 207 ARG A O 1
ATOM 1615 N N . ALA A 1 208 ? -33.613 -4.707 44.988 1.00 87.56 208 ALA A N 1
ATOM 1616 C CA . ALA A 1 208 ? -35.060 -4.588 44.826 1.00 87.56 208 ALA A CA 1
ATOM 1617 C C . ALA A 1 208 ? -35.798 -5.835 45.341 1.00 87.56 208 ALA A C 1
ATOM 1619 O O . ALA A 1 208 ? -36.788 -5.694 46.059 1.00 87.56 208 ALA A O 1
ATOM 1620 N N . ALA A 1 209 ? -35.287 -7.036 45.047 1.00 89.50 209 ALA A N 1
ATOM 1621 C CA . ALA A 1 209 ? -35.844 -8.295 45.541 1.00 89.50 209 ALA A CA 1
ATOM 1622 C C . ALA A 1 209 ? -35.816 -8.375 47.077 1.00 89.50 209 ALA A C 1
ATOM 1624 O O . ALA A 1 209 ? -36.851 -8.600 47.698 1.00 89.50 209 ALA A O 1
ATOM 1625 N N . HIS A 1 210 ? -34.676 -8.066 47.701 1.00 90.56 210 HIS A N 1
A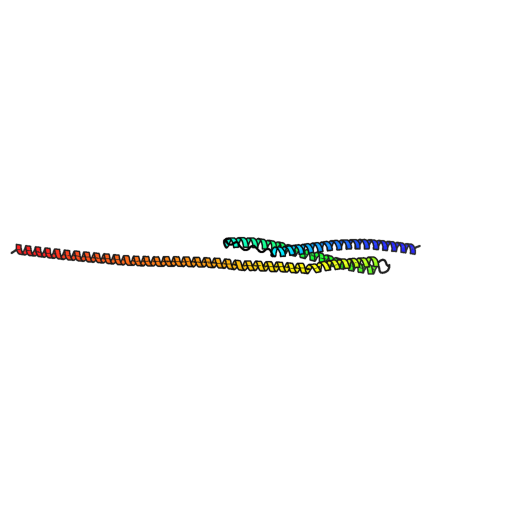TOM 1626 C CA . HIS A 1 210 ? -34.553 -8.038 49.162 1.00 90.56 210 HIS A CA 1
ATOM 1627 C C . HIS A 1 210 ? -35.490 -7.002 49.808 1.00 90.56 210 HIS A C 1
ATOM 1629 O O . HIS A 1 210 ? -36.072 -7.234 50.867 1.00 90.56 210 HIS A O 1
ATOM 1635 N N . HIS A 1 211 ? -35.668 -5.830 49.187 1.00 91.00 211 HIS A N 1
ATOM 1636 C CA . HIS A 1 211 ? -36.626 -4.843 49.690 1.00 91.00 211 HIS A CA 1
ATOM 1637 C C . HIS A 1 211 ? -38.075 -5.345 49.574 1.00 91.00 211 HIS A C 1
ATOM 1639 O O . HIS A 1 211 ? -38.885 -5.075 50.460 1.00 91.00 211 HIS A O 1
ATOM 1645 N N . ALA A 1 212 ? -38.416 -6.070 48.506 1.00 89.69 212 ALA A N 1
ATOM 1646 C CA . ALA A 1 212 ? -39.735 -6.678 48.357 1.00 89.69 212 ALA A CA 1
ATOM 1647 C C . ALA A 1 212 ? -39.997 -7.745 49.436 1.00 89.69 212 ALA A C 1
ATOM 1649 O O . ALA A 1 212 ? -41.075 -7.738 50.028 1.00 89.69 212 ALA A O 1
ATOM 1650 N N . GLU A 1 213 ? -39.005 -8.582 49.756 1.00 92.62 213 GLU A N 1
ATOM 1651 C CA . GLU A 1 213 ? -39.087 -9.560 50.853 1.00 92.62 213 GLU A CA 1
ATOM 1652 C C . GLU A 1 213 ? -39.317 -8.881 52.209 1.00 92.62 213 GLU A C 1
ATOM 1654 O O . GLU A 1 213 ? -40.258 -9.229 52.920 1.00 92.62 213 GLU A O 1
ATOM 1659 N N . LEU A 1 214 ? -38.552 -7.833 52.538 1.00 93.00 214 LEU A N 1
ATOM 1660 C CA . LEU A 1 214 ? -38.753 -7.072 53.780 1.00 93.00 214 LEU A CA 1
ATOM 1661 C C . LEU A 1 214 ? -40.153 -6.446 53.878 1.00 93.00 214 LEU A C 1
ATOM 1663 O O . LEU A 1 214 ? -40.741 -6.373 54.961 1.00 93.00 214 LEU A O 1
ATOM 1667 N N . VAL A 1 215 ? -40.693 -5.958 52.758 1.00 93.25 215 VAL A N 1
ATOM 1668 C CA . VAL A 1 215 ? -42.055 -5.408 52.712 1.00 93.25 215 VAL A CA 1
ATOM 1669 C C . VAL A 1 215 ? -43.092 -6.511 52.915 1.00 93.25 215 VAL A C 1
ATOM 1671 O O . VAL A 1 215 ? -44.049 -6.290 53.660 1.00 93.25 215 VAL A O 1
ATOM 1674 N N . ALA A 1 216 ? -42.895 -7.686 52.313 1.00 91.81 216 ALA A N 1
ATOM 1675 C CA . ALA A 1 216 ? -43.763 -8.844 52.502 1.00 91.81 216 ALA A CA 1
ATOM 1676 C C . ALA A 1 216 ? -43.766 -9.307 53.969 1.00 91.81 216 ALA A C 1
ATOM 1678 O O . ALA A 1 216 ? -44.837 -9.384 54.571 1.00 91.81 216 ALA A O 1
ATOM 1679 N N . GLU A 1 217 ? -42.594 -9.472 54.591 1.00 93.19 217 GLU A N 1
ATOM 1680 C CA . GLU A 1 217 ? -42.482 -9.822 56.014 1.00 93.19 217 GLU A CA 1
ATOM 1681 C C . GLU A 1 217 ? -43.163 -8.788 56.918 1.00 93.19 217 GLU A C 1
ATOM 1683 O O . GLU A 1 217 ? -43.859 -9.127 57.880 1.00 93.19 217 GLU A O 1
ATOM 1688 N N . ARG A 1 218 ? -42.986 -7.494 56.622 1.00 93.50 218 ARG A N 1
ATOM 1689 C CA . ARG A 1 218 ? -43.656 -6.427 57.373 1.00 93.50 218 ARG A CA 1
ATOM 1690 C C . ARG A 1 218 ? -45.173 -6.518 57.223 1.00 93.50 218 ARG A C 1
ATOM 1692 O O . ARG A 1 218 ? -45.885 -6.294 58.202 1.00 93.50 218 ARG A O 1
ATOM 1699 N N . HIS A 1 219 ? -45.665 -6.822 56.026 1.00 93.88 219 HIS A N 1
ATOM 1700 C CA . HIS A 1 219 ? -47.092 -6.976 55.773 1.00 93.88 219 HIS A CA 1
ATOM 1701 C C . HIS A 1 219 ? -47.667 -8.182 56.525 1.00 93.88 219 HIS A C 1
ATOM 1703 O O . HIS A 1 219 ? -48.687 -8.038 57.196 1.00 93.88 219 HIS A O 1
ATOM 1709 N N . GLU A 1 220 ? -46.981 -9.327 56.513 1.00 93.81 220 GLU A N 1
ATOM 1710 C CA . GLU A 1 220 ? -47.366 -10.508 57.295 1.00 93.81 220 GLU A CA 1
ATOM 1711 C C . GLU A 1 220 ? -47.402 -10.210 58.798 1.00 93.81 220 GLU A C 1
ATOM 1713 O O . GLU A 1 220 ? -48.396 -10.501 59.466 1.00 93.81 220 GLU A O 1
ATOM 1718 N N . ARG A 1 221 ? -46.374 -9.542 59.339 1.00 93.25 221 ARG A N 1
ATOM 1719 C CA . ARG A 1 221 ? -46.359 -9.124 60.753 1.00 93.25 221 ARG A CA 1
ATOM 1720 C C . ARG A 1 221 ? -47.539 -8.215 61.093 1.00 93.25 221 ARG A C 1
ATOM 1722 O O . ARG A 1 221 ? -48.156 -8.388 62.142 1.00 93.25 221 ARG A O 1
ATOM 1729 N N . LEU A 1 222 ? -47.876 -7.267 60.218 1.00 93.81 222 LEU A N 1
ATOM 1730 C CA . LEU A 1 222 ? -49.039 -6.395 60.404 1.00 93.81 222 LEU A CA 1
ATOM 1731 C C . LEU A 1 222 ? -50.355 -7.180 60.366 1.00 93.81 222 LEU A C 1
ATOM 1733 O O . LEU A 1 222 ? -51.227 -6.917 61.190 1.00 93.81 222 LEU A O 1
ATOM 1737 N N . GLN A 1 223 ? -50.495 -8.160 59.470 1.00 93.94 223 GLN A N 1
ATOM 1738 C CA . GLN A 1 223 ? -51.675 -9.027 59.437 1.00 93.94 223 GLN A CA 1
ATOM 1739 C C . GLN A 1 223 ? -51.817 -9.839 60.730 1.00 93.94 223 GLN A C 1
ATOM 1741 O O . GLN A 1 223 ? -52.913 -9.907 61.289 1.00 93.94 223 GLN A O 1
ATOM 1746 N N . VAL A 1 224 ? -50.722 -10.403 61.251 1.00 94.75 224 VAL A N 1
ATOM 1747 C CA . VAL A 1 224 ? -50.726 -11.125 62.535 1.00 94.75 224 VAL A CA 1
ATOM 1748 C C . VAL A 1 224 ? -51.127 -10.197 63.683 1.00 94.75 224 VAL A C 1
ATOM 1750 O O . VAL A 1 224 ? -51.981 -10.563 64.491 1.00 94.75 224 VAL A O 1
ATOM 1753 N N . LEU A 1 225 ? -50.579 -8.979 63.737 1.00 93.19 225 LEU A N 1
ATOM 1754 C CA . LEU A 1 225 ? -50.952 -7.988 64.751 1.00 93.19 225 LEU A CA 1
ATOM 1755 C C . LEU A 1 225 ? -52.439 -7.618 64.670 1.00 93.19 225 LEU A C 1
ATOM 1757 O O . LEU A 1 225 ? -53.113 -7.621 65.696 1.00 93.19 225 LEU A O 1
ATOM 1761 N N . GLN A 1 226 ? -52.978 -7.395 63.468 1.00 93.88 226 GLN A N 1
ATOM 1762 C CA . GLN A 1 226 ? -54.407 -7.125 63.275 1.00 93.88 226 GLN A CA 1
ATOM 1763 C C . GLN A 1 226 ? -55.289 -8.302 63.712 1.00 93.88 226 GLN A C 1
ATOM 1765 O O . GLN A 1 226 ? -56.351 -8.097 64.299 1.00 93.88 226 GLN A O 1
ATOM 1770 N N . GLN A 1 227 ? -54.869 -9.544 63.454 1.00 93.44 227 GLN A N 1
ATOM 1771 C CA . GLN A 1 227 ? -55.592 -10.727 63.929 1.00 93.44 227 GLN A CA 1
ATOM 1772 C C . GLN A 1 227 ? -55.578 -10.833 65.457 1.00 93.44 227 GLN A C 1
ATOM 1774 O O . GLN A 1 227 ? -56.603 -11.168 66.052 1.00 93.44 227 GLN A O 1
ATOM 1779 N N . LEU A 1 228 ? -54.442 -10.544 66.098 1.00 93.38 228 LEU A N 1
ATOM 1780 C CA . LEU A 1 228 ? -54.332 -10.520 67.558 1.00 93.38 228 LEU A CA 1
ATOM 1781 C C . LEU A 1 228 ? -55.196 -9.414 68.171 1.00 93.38 228 LEU A C 1
ATOM 1783 O O . LEU A 1 228 ? -55.864 -9.659 69.172 1.00 93.38 228 LEU A O 1
ATOM 1787 N N . GLU A 1 229 ? -55.246 -8.234 67.552 1.00 93.62 229 GLU A N 1
ATOM 1788 C CA . GLU A 1 229 ? -56.123 -7.137 67.970 1.00 93.62 229 GLU A CA 1
ATOM 1789 C C . GLU A 1 229 ? -57.601 -7.522 67.888 1.00 93.62 229 GLU A C 1
ATOM 1791 O O . GLU A 1 229 ? -58.339 -7.316 68.850 1.00 93.62 229 GLU A O 1
ATOM 1796 N N . ARG A 1 230 ? -58.027 -8.142 66.778 1.00 93.69 230 ARG A N 1
ATOM 1797 C CA . ARG A 1 230 ? -59.402 -8.647 66.623 1.00 93.69 230 ARG A CA 1
ATOM 1798 C C . ARG A 1 230 ? -59.742 -9.665 67.708 1.00 93.69 230 ARG A C 1
ATOM 1800 O O . ARG A 1 230 ? -60.705 -9.459 68.433 1.00 93.69 230 ARG A O 1
ATOM 1807 N N . LYS A 1 231 ? -58.892 -10.678 67.913 1.00 93.38 231 LYS A N 1
ATOM 1808 C CA . LYS A 1 231 ? -59.073 -11.673 68.987 1.00 93.38 231 LYS A CA 1
ATOM 1809 C C . LYS A 1 231 ? -59.114 -11.027 70.379 1.00 93.38 231 LYS A C 1
ATOM 1811 O O . LYS A 1 231 ? -59.904 -11.429 71.233 1.00 93.38 231 LYS A O 1
ATOM 1816 N N . SER A 1 232 ? -58.276 -10.020 70.632 1.00 93.31 232 SER A N 1
ATOM 1817 C CA . SER A 1 232 ? -58.284 -9.282 71.899 1.00 93.31 232 SER A CA 1
ATOM 1818 C C . SER A 1 232 ? -59.582 -8.495 72.095 1.00 93.31 232 SER A C 1
ATOM 1820 O O . SER A 1 232 ? -60.121 -8.472 73.199 1.00 93.31 232 SER A O 1
ATOM 1822 N N . ASN A 1 233 ? -60.118 -7.881 71.043 1.00 92.00 233 ASN A N 1
ATOM 1823 C CA . ASN A 1 233 ? -61.406 -7.199 71.116 1.00 92.00 233 ASN A CA 1
ATOM 1824 C C . ASN A 1 233 ? -62.562 -8.191 71.313 1.00 92.00 233 ASN A C 1
ATOM 1826 O O . ASN A 1 233 ? -63.360 -7.983 72.221 1.00 92.00 233 ASN A O 1
ATOM 1830 N N . ASP A 1 234 ? -62.580 -9.313 70.588 1.00 92.81 234 ASP A N 1
ATOM 1831 C CA . ASP A 1 234 ? -63.597 -10.365 70.736 1.00 92.81 234 ASP A CA 1
ATOM 1832 C C . ASP A 1 234 ? -63.632 -10.918 72.171 1.00 92.81 234 ASP A C 1
ATOM 1834 O O . ASP A 1 234 ? -64.695 -11.101 72.763 1.00 92.81 234 ASP A O 1
ATOM 1838 N N . THR A 1 235 ? -62.457 -11.144 72.768 1.00 92.00 235 THR A N 1
ATOM 1839 C CA . THR A 1 235 ? -62.338 -11.581 74.171 1.00 92.00 235 THR A CA 1
ATOM 1840 C C . THR A 1 235 ? -62.796 -10.509 75.159 1.00 92.00 235 THR A C 1
ATOM 1842 O O . THR A 1 235 ? -63.493 -10.836 76.119 1.00 92.00 235 THR A O 1
ATOM 1845 N N . ARG A 1 236 ? -62.475 -9.227 74.932 1.00 91.31 236 ARG A N 1
ATOM 1846 C CA . ARG A 1 236 ? -63.004 -8.121 75.752 1.00 91.31 236 ARG A CA 1
ATOM 1847 C C . ARG A 1 236 ? -64.525 -8.030 75.667 1.00 91.31 236 ARG A C 1
ATOM 1849 O O . ARG A 1 236 ? -65.169 -7.839 76.697 1.00 91.31 236 ARG A O 1
ATOM 1856 N N . ASP A 1 237 ? -65.096 -8.172 74.477 1.00 91.25 237 ASP A N 1
ATOM 1857 C CA . ASP A 1 237 ? -66.543 -8.109 74.278 1.00 91.25 237 ASP A CA 1
ATOM 1858 C C . ASP A 1 237 ? -67.246 -9.336 74.871 1.00 91.25 237 ASP A C 1
ATOM 1860 O O . ASP A 1 237 ? -68.275 -9.184 75.530 1.00 91.25 237 ASP A O 1
ATOM 1864 N N . ALA A 1 238 ? -66.648 -10.528 74.779 1.00 90.44 238 ALA A N 1
ATOM 1865 C CA . ALA A 1 238 ? -67.130 -11.719 75.479 1.00 90.44 238 ALA A CA 1
ATOM 1866 C C . ALA A 1 238 ? -67.167 -11.514 77.004 1.00 90.44 238 ALA A C 1
ATOM 1868 O O . ALA A 1 238 ? -68.188 -11.787 77.635 1.00 90.44 238 ALA A O 1
ATOM 1869 N N . VAL A 1 239 ? -66.101 -10.954 77.590 1.00 91.31 239 VAL A N 1
ATOM 1870 C CA . VAL A 1 239 ? -66.055 -10.625 79.026 1.00 91.31 239 VAL A CA 1
ATOM 1871 C C . VAL A 1 239 ? -67.111 -9.577 79.387 1.00 91.31 239 VAL A C 1
ATOM 1873 O O . VAL A 1 239 ? -67.807 -9.737 80.388 1.00 91.31 239 VAL A O 1
ATOM 1876 N N . ARG A 1 240 ? -67.292 -8.525 78.575 1.00 90.31 240 ARG A N 1
ATOM 1877 C CA . ARG A 1 240 ? -68.352 -7.519 78.789 1.00 90.31 240 ARG A CA 1
ATOM 1878 C C . ARG A 1 240 ? -69.741 -8.151 78.773 1.00 90.31 240 ARG A C 1
ATOM 1880 O O . ARG A 1 240 ? -70.552 -7.843 79.645 1.00 90.31 240 ARG A O 1
ATOM 1887 N N . HIS A 1 241 ? -70.007 -9.045 77.821 1.00 90.38 241 HIS A N 1
ATOM 1888 C CA . HIS A 1 241 ? -71.268 -9.778 77.749 1.00 90.38 241 HIS A CA 1
ATOM 1889 C C . HIS A 1 241 ? -71.472 -10.703 78.949 1.00 90.38 241 HIS A C 1
ATOM 1891 O O . HIS A 1 241 ? -72.583 -10.779 79.470 1.00 90.38 241 HIS A O 1
ATOM 1897 N N . GLU A 1 242 ? -70.427 -11.380 79.424 1.00 91.00 242 GLU A N 1
ATOM 1898 C CA . GLU A 1 242 ? -70.516 -12.243 80.602 1.00 91.00 242 GLU A CA 1
ATOM 1899 C C . GLU A 1 242 ? -70.771 -11.440 81.884 1.00 91.00 242 GLU A C 1
ATOM 1901 O O . GLU A 1 242 ? -71.647 -11.799 82.670 1.00 91.00 242 GLU A O 1
ATOM 1906 N N . VAL A 1 243 ? -70.089 -10.305 82.065 1.00 90.06 243 VAL A N 1
ATOM 1907 C CA . VAL A 1 243 ? -70.350 -9.375 83.176 1.00 90.06 243 VAL A CA 1
ATOM 1908 C C . VAL A 1 243 ? -71.782 -8.842 83.114 1.00 90.06 243 VAL A C 1
ATOM 1910 O O . VAL A 1 243 ? -72.459 -8.808 84.138 1.00 90.06 243 VAL A O 1
ATOM 1913 N N . ALA A 1 244 ? -72.273 -8.464 81.930 1.00 87.94 244 ALA A N 1
ATOM 1914 C CA . ALA A 1 244 ? -73.654 -8.018 81.753 1.00 87.94 244 ALA A CA 1
ATOM 1915 C C . ALA A 1 244 ? -74.667 -9.127 82.087 1.00 87.94 244 ALA A C 1
ATOM 1917 O O . ALA A 1 244 ? -75.657 -8.862 82.764 1.00 87.94 244 ALA A O 1
ATOM 1918 N N . ARG A 1 245 ? -74.405 -10.378 81.681 1.00 89.44 245 ARG A N 1
ATOM 1919 C CA . ARG A 1 245 ? -75.245 -11.534 82.040 1.00 89.44 245 ARG A CA 1
ATOM 1920 C C . ARG A 1 245 ? -75.281 -11.777 83.544 1.00 89.44 245 ARG A C 1
ATOM 1922 O O . ARG A 1 245 ? -76.357 -12.029 84.070 1.00 89.44 245 ARG A O 1
ATOM 1929 N N . ARG A 1 246 ? -74.133 -11.695 84.227 1.00 87.81 246 ARG A N 1
ATOM 1930 C CA . ARG A 1 246 ? -74.072 -11.837 85.690 1.00 87.81 246 ARG A CA 1
ATOM 1931 C C . ARG A 1 246 ? -74.857 -10.731 86.386 1.00 87.81 246 ARG A C 1
ATOM 1933 O O . ARG A 1 246 ? -75.693 -11.047 87.213 1.00 87.81 246 ARG A O 1
ATOM 1940 N N . LYS A 1 247 ? -74.699 -9.471 85.963 1.00 88.31 247 LYS A N 1
ATOM 1941 C CA . LYS A 1 247 ? -75.493 -8.353 86.500 1.00 88.31 247 LYS A CA 1
ATOM 1942 C C . LYS A 1 247 ? -76.997 -8.560 86.332 1.00 88.31 247 LYS A C 1
ATOM 1944 O O . LYS A 1 247 ? -77.731 -8.378 87.289 1.00 88.31 247 LYS A O 1
ATOM 1949 N N . LEU A 1 248 ? -77.450 -8.985 85.151 1.00 86.88 248 LEU A N 1
ATOM 1950 C CA . LEU A 1 248 ? -78.867 -9.290 84.918 1.00 86.88 248 LEU A CA 1
ATOM 1951 C C . LEU A 1 248 ? -79.356 -10.462 85.782 1.00 86.88 248 LEU A C 1
ATOM 1953 O O . LEU A 1 248 ? -80.489 -10.444 86.254 1.00 86.88 248 LEU A O 1
ATOM 1957 N N . ALA A 1 249 ? -78.516 -11.479 85.998 1.00 84.31 249 ALA A N 1
ATOM 1958 C CA . ALA A 1 249 ? -78.834 -12.585 86.894 1.00 84.31 249 ALA A CA 1
ATOM 1959 C C . ALA A 1 249 ? -78.953 -12.104 88.351 1.00 84.31 249 ALA A C 1
ATOM 1961 O O . ALA A 1 249 ? -79.946 -12.425 89.002 1.00 84.31 249 ALA A O 1
ATOM 1962 N N . ASP A 1 250 ? -78.015 -11.282 88.822 1.00 86.06 250 ASP A N 1
ATOM 1963 C CA . ASP A 1 250 ? -78.028 -10.687 90.162 1.00 86.06 250 ASP A CA 1
ATOM 1964 C C . ASP A 1 250 ? -79.256 -9.775 90.352 1.00 86.06 250 ASP A C 1
ATOM 1966 O O . ASP A 1 250 ? -79.952 -9.875 91.360 1.00 86.06 250 ASP A O 1
ATOM 1970 N N . GLU A 1 251 ? -79.589 -8.943 89.358 1.00 84.50 251 GLU A N 1
ATOM 1971 C CA . GLU A 1 251 ? -80.800 -8.108 89.344 1.00 84.50 251 GLU A CA 1
ATOM 1972 C C . GLU A 1 251 ? -82.078 -8.961 89.362 1.00 84.50 251 GLU A C 1
ATOM 1974 O O . GLU A 1 251 ? -83.018 -8.649 90.092 1.00 84.50 251 GLU A O 1
ATOM 1979 N N . SER A 1 252 ? -82.114 -10.069 88.614 1.00 79.75 252 SER A N 1
ATOM 1980 C CA . SER A 1 252 ? -83.256 -10.992 88.614 1.00 79.75 252 SER A CA 1
ATOM 1981 C C . SER A 1 252 ? -83.418 -11.735 89.944 1.00 79.75 252 SER A C 1
ATOM 1983 O O . SER A 1 252 ? -84.544 -11.933 90.398 1.00 79.75 252 SER A O 1
ATOM 1985 N N . GLN A 1 253 ? -82.314 -12.099 90.606 1.00 78.62 253 GLN A N 1
ATOM 1986 C CA . GLN A 1 253 ? -82.326 -12.710 91.936 1.00 78.62 253 GLN A CA 1
ATOM 1987 C C . GLN A 1 253 ? -82.747 -11.705 93.007 1.00 78.62 253 GLN A C 1
ATOM 1989 O O . GLN A 1 253 ? -83.554 -12.047 93.866 1.00 78.62 253 GLN A O 1
ATOM 1994 N N . ALA A 1 254 ? -82.267 -10.462 92.929 1.00 75.69 254 ALA A N 1
ATOM 1995 C CA . ALA A 1 254 ? -82.697 -9.383 93.812 1.00 75.69 254 ALA A CA 1
ATOM 1996 C C . ALA A 1 254 ? -84.194 -9.074 93.638 1.00 75.69 254 ALA A C 1
ATOM 1998 O O . ALA A 1 254 ? -84.910 -8.936 94.627 1.00 75.69 254 ALA A O 1
ATOM 1999 N N . ALA A 1 255 ? -84.695 -9.040 92.398 1.00 74.50 255 ALA A N 1
ATOM 2000 C CA . ALA A 1 255 ? -86.119 -8.868 92.114 1.00 74.50 255 ALA A CA 1
ATOM 2001 C C . ALA A 1 255 ? -86.963 -10.050 92.624 1.00 74.50 255 ALA A C 1
ATOM 2003 O O . ALA A 1 255 ? -88.033 -9.839 93.192 1.00 74.50 255 ALA A O 1
ATOM 2004 N N . ALA A 1 256 ? -86.479 -11.287 92.469 1.00 73.69 256 ALA A N 1
ATOM 2005 C CA . ALA A 1 256 ? -87.142 -12.476 93.001 1.00 73.69 256 ALA A CA 1
ATOM 2006 C C . ALA A 1 256 ? -87.161 -12.495 94.540 1.00 73.69 256 ALA A C 1
ATOM 2008 O O . ALA A 1 256 ? -88.181 -12.844 95.128 1.00 73.69 256 ALA A O 1
ATOM 2009 N N . ALA A 1 257 ? -86.070 -12.079 95.192 1.00 72.19 257 ALA A N 1
ATOM 2010 C CA . ALA A 1 257 ? -85.996 -11.950 96.646 1.00 72.19 257 ALA A CA 1
ATOM 2011 C C . ALA A 1 257 ? -86.958 -10.871 97.172 1.00 72.19 257 ALA A C 1
ATOM 2013 O O . ALA A 1 257 ? -87.715 -11.137 98.101 1.00 72.19 257 ALA A O 1
ATOM 2014 N N . ALA A 1 258 ? -87.011 -9.700 96.528 1.00 71.00 258 ALA A N 1
ATOM 2015 C CA . ALA A 1 258 ? -87.955 -8.637 96.880 1.00 71.00 258 ALA A CA 1
ATOM 2016 C C . ALA A 1 258 ? -89.424 -9.059 96.677 1.00 71.00 258 ALA A C 1
ATOM 2018 O O . ALA A 1 258 ? -90.288 -8.722 97.484 1.00 71.00 258 ALA A O 1
ATOM 2019 N N . ALA A 1 259 ? -89.722 -9.829 95.624 1.00 68.75 259 ALA A N 1
ATOM 2020 C CA . ALA A 1 259 ? -91.057 -10.383 95.401 1.00 68.75 259 ALA A CA 1
ATOM 2021 C C . ALA A 1 259 ? -91.437 -11.450 96.446 1.00 68.75 259 ALA A C 1
ATOM 2023 O O . ALA A 1 259 ? -92.601 -11.534 96.830 1.00 68.75 259 ALA A O 1
ATOM 2024 N N . ALA A 1 260 ? -90.469 -12.242 96.918 1.00 67.56 260 ALA A N 1
ATOM 2025 C CA . ALA A 1 260 ? -90.677 -13.211 97.992 1.00 67.56 260 ALA A CA 1
ATOM 2026 C C . ALA A 1 260 ? -90.916 -12.529 99.351 1.00 67.56 260 ALA A C 1
ATOM 2028 O O . ALA A 1 260 ? -91.784 -12.975 100.095 1.00 67.56 260 ALA A O 1
ATOM 2029 N N . GLU A 1 261 ? -90.214 -11.430 99.651 1.00 67.25 261 GLU A N 1
ATOM 2030 C CA . GLU A 1 261 ? -90.478 -10.607 100.843 1.00 67.25 261 GLU A CA 1
ATOM 2031 C C . GLU A 1 261 ? -91.843 -9.908 100.791 1.00 67.25 261 GLU A C 1
ATOM 2033 O O . GLU A 1 261 ? -92.497 -9.785 101.817 1.00 67.25 261 GLU A O 1
ATOM 2038 N N . ALA A 1 262 ? -92.311 -9.482 99.615 1.00 64.50 262 ALA A N 1
ATOM 2039 C CA . ALA A 1 262 ? -93.626 -8.850 99.467 1.00 64.50 262 ALA A CA 1
ATOM 2040 C C . ALA A 1 262 ? -94.815 -9.831 99.567 1.00 64.50 262 ALA A C 1
ATOM 2042 O O . ALA A 1 262 ? -95.960 -9.391 99.682 1.00 64.50 262 ALA A O 1
ATOM 2043 N N . ALA A 1 263 ? -94.565 -11.141 99.476 1.00 60.94 263 ALA A N 1
ATOM 2044 C CA . ALA A 1 263 ? -95.580 -12.195 99.547 1.00 60.94 263 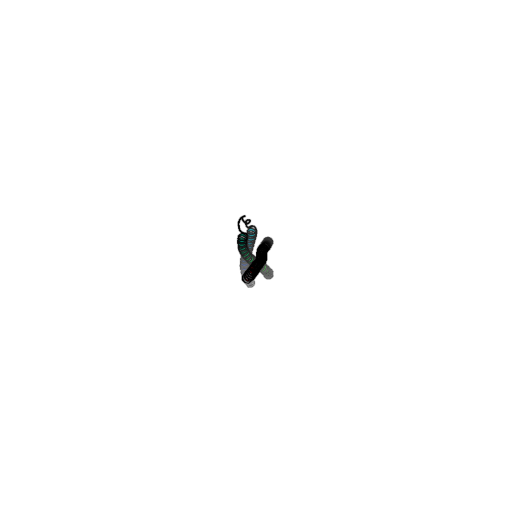ALA A CA 1
ATOM 2045 C C . ALA A 1 263 ? -95.656 -12.899 100.920 1.00 60.94 263 ALA A C 1
ATOM 2047 O O . ALA A 1 263 ? -96.538 -13.741 101.108 1.00 60.94 263 ALA A O 1
ATOM 2048 N N . ALA A 1 264 ? -94.742 -12.577 101.842 1.00 53.72 264 ALA A N 1
ATOM 2049 C CA . ALA A 1 264 ? -94.681 -13.079 103.218 1.00 53.72 264 ALA A CA 1
ATOM 2050 C C . ALA A 1 264 ? -95.305 -12.080 104.206 1.00 53.72 264 ALA A C 1
ATOM 2052 O O . ALA A 1 264 ? -95.918 -12.552 105.191 1.00 53.72 264 ALA A O 1
#

Solvent-accessible surface area (backbone atoms only — not comparable to full-atom values): 14238 Å² total; per-residue (Å²): 108,72,69,57,56,53,48,52,54,49,50,55,52,50,52,54,49,50,54,52,49,52,53,54,48,53,51,49,55,52,50,52,51,55,48,50,54,50,33,54,50,38,51,50,51,42,44,54,49,40,51,50,50,54,53,60,68,66,64,71,77,76,76,83,67,93,83,66,53,72,67,56,54,50,50,54,50,52,52,52,47,54,51,51,51,52,51,49,51,56,50,49,55,51,49,53,54,37,50,51,54,35,53,52,38,52,52,50,52,53,50,50,52,52,50,52,52,51,51,51,50,53,47,54,72,75,35,76,86,56,93,70,50,57,67,57,50,54,52,50,52,50,50,53,50,52,52,51,49,50,54,52,52,54,60,67,52,48,62,58,47,54,53,42,51,53,49,55,52,55,48,54,53,51,54,52,50,55,50,52,53,51,50,52,51,52,55,47,52,54,49,50,54,52,50,52,53,49,54,51,52,50,50,53,51,52,52,52,50,53,52,51,51,54,50,49,54,53,50,52,52,50,51,52,50,51,52,51,50,50,53,52,50,53,52,50,52,50,51,53,51,51,53,51,52,50,51,54,49,52,52,52,50,52,51,50,50,54,52,53,62,73,74,109

Organism: NCBI:txid127549

Foldseek 3Di:
DVVVVVVVVVVVVVVVVVVVLVVVLVVLVVVLVVLLVQLVVLLVVLLVLLVVLVVVLPDDDDPDDPPDDPVVVLVVLVVVVVVNVVVLVVSVVSNVVSVVSNVVSLVVLVVSLVVLVVVLVVLCVVVVPPPPNVVSNVSSVVVNVVSVVSVVVSVVSVVSSVVSVVVSVVSVVVSVVVNVVVVVVVVVVVVVVVVVVVVVVVVVVVVVVVVVVVVVVVVVVVVVVVVVVVVVVVVVVVVVVVVVVVVVVVVVVVVVVVVVVVVD

Secondary structure (DSSP, 8-state):
-HHHHHHHHHHHHHHHHHHHHHHHHHHHHHHHHHHHHHHHHHHHHHHHHHHHHHHHHT-PPPPPPTTS-HHHHHHHHHHHHHHHHHHHHHHHHHHHHHHHHHHHHHHHHHHHHHHHHHHHHHHHHHHTTSTTHHHHHHHHHHHHHHHHHHHHHHHHHHHHHHHHHHHHHHHHHHHHHHHHHHHHHHHHHHHHHHHHHHHHHHHHHHHHHHHHHHHHHHHHHHHHHHHHHHHHHHHHHHHHHHHHHHHHHHHHHHHHHHHHHHT-

Radius of gyration: 56.69 Å; Cα contacts (8 Å, |Δi|>4): 65; chains: 1; bounding box: 134×28×175 Å

=== Feature glossary ===
Reading guide. The protein is described through the following features:

Foldseek 3Di. A 3Di character summarizes, for each residue, the relative orientation of the Cα frame of its nearest spatial neighbor. Because it encodes fold topology rather than chemistry, 3Di alignments detect remote structural similarity that sequence alignment misses.

Contact-map, Ramachandran, and PAE plots. Plot images: a contact map (which residues are close in 3D, as an N×N binary image), a Ramachandran scatter (backbone torsion angles, revealing secondary-structure composition at a glance), and — for AlphaFold structures — a PAE heatmap (pairwise prediction confidence).

Radius of gyration, Cα contacts, bounding box. Radius of gyration (Rg) is the root-mean-square distance of Cα atoms from their centroid — a single number for overall size and compactness. A globular domain of N residues has Rg ≈ 2.2·N^0.38 Å; an extended or disordered chain has a much larger Rg. The Cα contact count is the number of residue pairs whose Cα atoms are within 8 Å and are more than four positions apart in sequence — a standard proxy for tertiary packing density. The bounding box is the smallest axis-aligned box enclosing all Cα atoms.

Secondary structure (8-state, DSSP). Eight-state secondary structure (DSSP): H is the canonical α-helix, G the tighter 3₁₀-helix, I the wider π-helix; E/B are β-structure, T and S are turns and bends, and '-' is everything else. DSSP derives these from the pattern of main-chain N–H···O=C hydrogen bonds, not from the sequence.

B-factor. B-factor (Debye–Waller factor) reflects atomic displacement in the crystal lattice. It is an experimental observable (units Å²), not a prediction; low values mean the atom is pinned down, high values mean it moves or is heterogeneous across the crystal.

pLDDT. pLDDT is the predicted lDDT-Cα score: AlphaFold's confidence that the local environment of each residue (all inter-atomic distances within 15 Å) is correctly placed. It is a per-residue number between 0 and 100, with higher meaning more reliable.

Nearest PDB structures. Nearest PDB neighbors are the top structural matches found by Foldseek when searching this structure against the entire Protein Data Bank. Each hit reports a TM-score (0 to 1; >0.5 almost always implies the same fold) and an E-value. These are *structural* homologs — they may share no detectable sequence similarity.

Solvent-accessible surface area. Accessible surface area quantifies burial. A residue with SASA near zero is packed into the hydrophobic core; one with SASA >100 Å² sits on the surface. Computed here via the Shrake–Rupley numerical algorithm with a 1.4 Å probe.

Rendered structure images. Structure images are PyMOL renders from six orthogonal camera directions. Cartoon representation draws helices as coils and strands as arrows; sticks shows the backbone as bonds; surface shows the solvent-excluded envelope. Rainbow coloring maps sequence position to hue (blue→red, N→C); chain coloring assigns a distinct color per polypeptide.

Backbone torsions (φ/ψ). φ (phi) and ψ (psi) are the two rotatable backbone dihedrals per residue: φ is the C(i-1)–N–Cα–C torsion, ψ is the N–Cα–C–N(i+1) torsion, both in degrees on (−180°, 180°]. α-helical residues cluster near (−60°, −45°); β-strand residues near (−120°, +130°). A Ramachandran plot is simply a scatter of (φ, ψ) for every residue.

Predicted aligned error. Predicted Aligned Error (PAE) is an AlphaFold confidence matrix: entry (i, j) is the expected error in the position of residue j, in ångströms, when the prediction is superimposed on the true structure at residue i. Low PAE within a block of residues means that block is internally rigid and well-predicted; high PAE between two blocks means their relative placement is uncertain even if each block individually is confident.

mmCIF coordinates. Structure coordinates are given as an mmCIF _atom_site loop: one row per atom with element, residue name, chain id, sequence number, and x/y/z position in Å. Only the four main-chain atoms per residue are included here; side chains are omitted to keep the record compact.

InterPro / GO / CATH / organism. Database cross-references. InterPro integrates a dozen domain/family signature databases into unified entries with residue-range hits. GO terms attach function/process/location labels with evidence codes. CATH codes position the fold in a four-level structural taxonomy. Organism is the NCBI-taxonomy species name.

Secondary structure (3-state, P-SEA). SS3 is a coarse helix/strand/coil call (letters a/b/c) made by the P-SEA algorithm from inter-Cα distances and dihedrals. It is less detailed than DSSP but needs only Cα positions.

Sequence. Sequence gives the chain of amino acids in standard one-letter code (A=alanine, C=cysteine, …, Y=tyrosine), read N→C. It is the only feature that is directly encoded by the gene; all structural features are derived from the folded form of this sequence.